Protein AF-W9QAA4-F1 (afdb_monomer_lite)

Radius of gyration: 31.25 Å; chains: 1; bounding box: 79×33×129 Å

Sequence (280 aa):
MAPNPDVTTRAQQVLEAWSQGFNVGAVIILLLLVLCNYRKNTLLHKLILGELLLALGHGFFCFFDEPEYGWVLSSTATLLYISYFIHNLIAWLKIRPFLPKWGARIFIISLLIVQPYWVLETWANFQYHNHLGSKIFNTSRLLEPLFRDPWWVFTTIKLVLAINENYEFTIPGLIRTSPRFGIMLFCLFLSIVFLITDVIFMIAVSKRGGINPFWRLALVFKCASDVIFLDDFKSVLDRISESAMRKITTFEYRDHASPSVNQHTSGGNGLYPPSSGISR

Secondary structure (DSSP, 8-state):
-PPPTT---HHHHHHHHHHHHHHHHHHHHHHHHHHHT--TT-HHHHHHHHHHHHHHHGGGGGG--TTHHHHHHHHHHHHHHHHHHHHHHHHHHHHGGGS-HHHHHHHHHHHHHTHHHHHHHHHHHHHHHTT-S--HHHHHGGGHHHHHSHHHHHHHHHHHHHHHHHSSS-HHHHHHH-HHHHHHHHHHHHHHHHHHHHHHHHHHTGGG-----HHHHHHHHHHHHHHHHHHHHHHHHHHHHHHHHHHHHHHHHHHHT-----------------------

Organism: NCBI:txid1080344

Foldseek 3Di:
DPPDLPDDDPVQVVVLVVLLCVLLVLLVVLLVLLVVLDDPPDVLSVLLNLLSVLSNQQSPLVVDDPPCSLVSNLVSVLSNVVSLLSLLVSLLVLCVVVDDPVVSVVSVVLSVVLVVLSVVLSVQSSCVSNVVPDPVNLVSVLCVLVSRPPSLVVSLVSVVVCVVPVDVDDPVVVCVVPVLVVLLNVLSVLLVVLSVVQSCCCVPPVNSPGDRSSNSSSVSSSSVSSSSVSVVVVVVVVVVVVVVVVVVVVVVVVVVPDDPPDDDDDDDDDDDDDDDDDDD

pLDDT: mean 78.41, std 17.2, range [29.06, 95.06]

Structure (mmCIF, N/CA/C/O backbone):
data_AF-W9QAA4-F1
#
_entry.id   AF-W9QAA4-F1
#
loop_
_atom_site.group_PDB
_atom_site.id
_atom_site.type_symbol
_atom_site.label_atom_id
_atom_site.label_alt_id
_atom_site.label_comp_id
_atom_site.label_asym_id
_atom_site.label_entity_id
_atom_site.label_seq_id
_atom_site.pdbx_PDB_ins_code
_atom_site.Cartn_x
_atom_site.Cartn_y
_atom_site.Cartn_z
_atom_site.occupancy
_atom_site.B_iso_or_equiv
_atom_site.auth_seq_id
_atom_site.auth_comp_id
_atom_site.auth_asym_id
_atom_site.auth_atom_id
_atom_site.pdbx_PDB_model_num
ATOM 1 N N . MET A 1 1 ? 17.825 10.147 -36.367 1.00 32.28 1 MET A N 1
ATOM 2 C CA . MET A 1 1 ? 18.235 9.001 -35.533 1.00 32.28 1 MET A CA 1
ATOM 3 C C . MET A 1 1 ? 17.357 9.029 -34.295 1.00 32.28 1 MET A C 1
ATOM 5 O O . MET A 1 1 ? 17.530 9.912 -33.467 1.00 32.28 1 MET A O 1
ATOM 9 N N . ALA A 1 2 ? 16.304 8.209 -34.257 1.00 29.06 2 ALA A N 1
ATOM 10 C CA . ALA A 1 2 ? 15.462 8.117 -33.066 1.00 29.06 2 ALA A CA 1
ATOM 11 C C . ALA A 1 2 ? 16.324 7.556 -31.919 1.00 29.06 2 ALA A C 1
ATOM 13 O O . ALA A 1 2 ? 17.098 6.632 -32.178 1.00 29.06 2 ALA A O 1
ATOM 14 N N . PRO A 1 3 ? 16.269 8.123 -30.704 1.00 32.97 3 PRO A N 1
ATOM 15 C CA . PRO A 1 3 ? 17.025 7.585 -29.584 1.00 32.97 3 PRO A CA 1
ATOM 16 C C . PRO A 1 3 ? 16.585 6.141 -29.324 1.00 32.97 3 PRO A C 1
ATOM 18 O O . PRO A 1 3 ? 15.392 5.836 -29.354 1.00 32.97 3 PRO A O 1
ATOM 21 N N . ASN A 1 4 ? 17.569 5.264 -29.121 1.00 36.06 4 ASN A N 1
ATOM 22 C CA . ASN A 1 4 ? 17.366 3.877 -28.725 1.00 36.06 4 ASN A CA 1
ATOM 23 C C . ASN A 1 4 ? 16.494 3.853 -27.448 1.00 36.06 4 ASN A C 1
ATOM 25 O O . ASN A 1 4 ? 16.859 4.547 -26.493 1.00 36.06 4 ASN A O 1
ATOM 29 N N . PRO A 1 5 ? 15.354 3.135 -27.410 1.00 48.59 5 PRO A N 1
ATOM 30 C CA . PRO A 1 5 ? 14.473 3.080 -26.236 1.00 48.59 5 PRO A CA 1
ATOM 31 C C . PRO A 1 5 ? 15.158 2.571 -24.957 1.00 48.59 5 PRO A C 1
ATOM 33 O O . PRO A 1 5 ? 14.629 2.797 -23.872 1.00 48.59 5 PRO A O 1
ATOM 36 N N . ASP A 1 6 ? 16.343 1.969 -25.081 1.00 50.88 6 ASP A N 1
ATOM 37 C CA . ASP A 1 6 ? 17.086 1.352 -23.978 1.00 50.88 6 ASP A CA 1
ATOM 38 C C . ASP A 1 6 ? 18.106 2.287 -23.297 1.00 50.88 6 ASP A C 1
ATOM 40 O O . ASP A 1 6 ? 18.764 1.899 -22.334 1.00 50.88 6 ASP A O 1
ATOM 44 N N . VAL A 1 7 ? 18.250 3.544 -23.742 1.00 52.34 7 VAL A N 1
ATOM 45 C CA . VAL A 1 7 ? 19.135 4.506 -23.059 1.00 52.34 7 VAL A CA 1
ATOM 46 C C . VAL A 1 7 ? 18.329 5.298 -22.036 1.00 52.34 7 VAL A C 1
ATOM 48 O O . VAL A 1 7 ? 17.772 6.358 -22.334 1.00 52.34 7 VAL A O 1
ATOM 51 N N . THR A 1 8 ? 18.285 4.793 -20.802 1.00 62.88 8 THR A N 1
ATOM 52 C CA . THR A 1 8 ? 17.822 5.581 -19.655 1.00 62.88 8 THR A CA 1
ATOM 53 C C . THR A 1 8 ? 18.662 6.852 -19.550 1.00 62.88 8 THR A C 1
ATOM 55 O O . THR A 1 8 ? 19.886 6.826 -19.428 1.00 62.88 8 THR A O 1
ATOM 58 N N . THR A 1 9 ? 18.006 8.007 -19.622 1.00 77.62 9 THR A N 1
ATOM 59 C CA . THR A 1 9 ? 18.688 9.290 -19.439 1.00 77.62 9 THR A CA 1
ATOM 60 C C . THR A 1 9 ? 19.247 9.375 -18.020 1.00 77.62 9 THR A C 1
ATOM 62 O O . THR A 1 9 ? 18.652 8.855 -17.074 1.00 77.62 9 THR A O 1
ATOM 65 N N . ARG A 1 10 ? 20.352 10.104 -17.829 1.00 80.56 10 ARG A N 1
ATOM 66 C CA . ARG A 1 10 ? 20.926 10.349 -16.492 1.00 80.56 10 ARG A CA 1
ATOM 67 C C . ARG A 1 10 ? 19.876 10.849 -15.491 1.00 80.56 10 ARG A C 1
ATOM 69 O O . ARG A 1 10 ? 19.901 10.466 -14.329 1.00 80.56 10 ARG A O 1
ATOM 76 N N . ALA A 1 11 ? 18.932 11.674 -15.945 1.00 81.56 11 ALA A N 1
ATOM 77 C CA . ALA A 1 11 ? 17.830 12.160 -15.119 1.00 81.56 11 ALA A CA 1
ATOM 78 C C . ALA A 1 11 ? 16.898 11.028 -14.644 1.00 81.56 11 ALA A C 1
ATOM 80 O O . ALA A 1 11 ? 16.514 11.013 -13.478 1.00 81.56 11 ALA A O 1
ATOM 81 N N . GLN A 1 12 ? 16.572 10.062 -15.509 1.00 79.56 12 GLN A N 1
ATOM 82 C CA . GLN A 1 12 ? 15.770 8.888 -15.141 1.00 79.56 12 GLN A CA 1
ATOM 83 C C . GLN A 1 12 ? 16.510 7.981 -14.156 1.00 79.56 12 GLN A C 1
ATOM 85 O O . GLN A 1 12 ? 15.909 7.534 -13.186 1.00 79.56 12 GLN A O 1
ATOM 90 N N . GLN A 1 13 ? 17.812 7.767 -14.351 1.00 81.31 13 GLN A N 1
ATOM 91 C CA . GLN A 1 13 ? 18.631 6.976 -13.425 1.00 81.31 13 GLN A CA 1
ATOM 92 C C . GLN A 1 13 ? 18.707 7.626 -12.038 1.00 81.31 13 GLN A C 1
ATOM 94 O O . GLN A 1 13 ? 18.511 6.957 -11.027 1.00 81.31 13 GLN A O 1
ATOM 99 N N . VAL A 1 14 ? 18.926 8.946 -11.981 1.00 86.00 14 VAL A N 1
ATOM 100 C CA . VAL A 1 14 ? 18.922 9.705 -10.719 1.00 86.00 14 VAL A CA 1
ATOM 101 C C . VAL A 1 14 ? 17.556 9.629 -10.037 1.00 86.00 14 VAL A C 1
ATOM 103 O O . VAL A 1 14 ? 17.491 9.436 -8.825 1.00 86.00 14 VAL A O 1
ATOM 106 N N . LEU A 1 15 ? 16.464 9.746 -10.798 1.00 86.12 15 LEU A N 1
ATOM 107 C CA . LEU A 1 15 ? 15.107 9.658 -10.261 1.00 86.12 15 LEU A CA 1
ATOM 108 C C . LEU A 1 15 ? 14.784 8.260 -9.712 1.00 86.12 15 LEU A C 1
ATOM 110 O O . LEU A 1 15 ? 14.184 8.139 -8.642 1.00 86.12 15 LEU A O 1
ATOM 114 N N . GLU A 1 16 ? 15.192 7.205 -10.418 1.00 84.00 16 GLU A N 1
ATOM 115 C CA . GLU A 1 16 ? 15.029 5.819 -9.971 1.00 84.00 16 GLU A CA 1
ATOM 116 C C . GLU A 1 16 ? 15.825 5.559 -8.695 1.00 84.00 16 GLU A C 1
ATOM 118 O O . GLU A 1 16 ? 15.256 5.088 -7.713 1.00 84.00 16 GLU A O 1
ATOM 123 N N . ALA A 1 17 ? 17.101 5.953 -8.668 1.00 86.50 17 ALA A N 1
ATOM 124 C CA . ALA A 1 17 ? 17.963 5.793 -7.502 1.00 86.50 17 ALA A CA 1
ATOM 125 C C . ALA A 1 17 ? 17.429 6.563 -6.284 1.00 86.50 17 ALA A C 1
ATOM 127 O O . ALA A 1 17 ? 17.339 6.008 -5.188 1.00 86.50 17 ALA A O 1
ATOM 128 N N . TRP A 1 18 ? 17.014 7.820 -6.474 1.00 91.06 18 TRP A N 1
ATOM 129 C CA . TRP A 1 18 ? 16.413 8.626 -5.409 1.00 91.06 18 TRP A CA 1
ATOM 130 C C . TRP A 1 18 ? 15.119 7.996 -4.885 1.00 91.06 18 TRP A C 1
ATOM 132 O O . TRP A 1 18 ? 14.948 7.844 -3.676 1.00 91.06 18 TRP A O 1
ATOM 142 N N . SER A 1 19 ? 14.216 7.599 -5.784 1.00 88.94 19 SER A N 1
ATOM 143 C CA . SER A 1 19 ? 12.917 7.050 -5.387 1.00 88.94 19 SER A CA 1
ATOM 144 C C . SER A 1 19 ? 13.036 5.663 -4.754 1.00 88.94 19 SER A C 1
ATOM 146 O O . SER A 1 19 ? 12.265 5.355 -3.845 1.00 88.94 19 SER A O 1
ATOM 148 N N . GLN A 1 20 ? 14.006 4.843 -5.177 1.00 88.94 20 GLN A N 1
ATOM 149 C CA . GLN A 1 20 ? 14.334 3.589 -4.497 1.00 88.94 20 GLN A CA 1
ATOM 150 C C . GLN A 1 20 ? 14.900 3.835 -3.106 1.00 88.94 20 GLN A C 1
ATOM 152 O O . GLN A 1 20 ? 14.414 3.252 -2.139 1.00 88.94 20 GLN A O 1
ATOM 157 N N . GLY A 1 21 ? 15.894 4.722 -2.993 1.00 91.00 21 GLY A N 1
ATOM 158 C CA . GLY A 1 21 ? 16.511 5.058 -1.712 1.00 91.00 21 GLY A CA 1
ATOM 159 C C . GLY A 1 21 ? 15.486 5.585 -0.709 1.00 91.00 21 GLY A C 1
ATOM 160 O O . GLY A 1 21 ? 15.480 5.159 0.446 1.00 91.00 21 GLY A O 1
ATOM 161 N N . PHE A 1 22 ? 14.563 6.439 -1.163 1.00 92.56 22 PHE A N 1
ATOM 162 C CA . PHE A 1 22 ? 13.439 6.899 -0.350 1.00 92.56 22 PHE A CA 1
ATOM 163 C C . PHE A 1 22 ? 12.529 5.743 0.084 1.00 92.56 22 PHE A C 1
ATOM 165 O O . PHE A 1 22 ? 12.220 5.637 1.269 1.00 92.56 22 PHE A O 1
ATOM 172 N N . ASN A 1 23 ? 12.113 4.875 -0.846 1.00 91.62 23 ASN A N 1
ATOM 173 C CA . ASN A 1 23 ? 11.215 3.757 -0.551 1.00 91.62 23 ASN A CA 1
ATOM 174 C C . ASN A 1 23 ? 11.828 2.803 0.487 1.00 91.62 23 ASN A C 1
ATOM 176 O O . ASN A 1 23 ? 11.256 2.590 1.553 1.00 91.62 23 ASN A O 1
ATOM 180 N N . VAL A 1 24 ? 13.037 2.302 0.217 1.00 92.62 24 VAL A N 1
ATOM 181 C CA . VAL A 1 24 ? 13.762 1.383 1.107 1.00 92.62 24 VAL A CA 1
ATOM 182 C C . VAL A 1 24 ? 14.039 2.029 2.460 1.00 92.62 24 VAL A C 1
ATOM 184 O O . VAL A 1 24 ? 13.735 1.439 3.495 1.00 92.62 24 VAL A O 1
ATOM 187 N N . GLY A 1 25 ? 14.569 3.255 2.466 1.00 93.38 25 GLY A N 1
ATOM 188 C CA . GLY A 1 25 ? 14.888 3.972 3.699 1.00 93.38 25 GLY A CA 1
ATOM 189 C C . GLY A 1 25 ? 13.656 4.206 4.572 1.00 93.38 25 GLY A C 1
ATOM 190 O O . GLY A 1 25 ? 13.689 3.933 5.773 1.00 93.38 25 GLY A O 1
ATOM 191 N N . ALA A 1 26 ? 12.546 4.644 3.975 1.00 94.38 26 ALA A N 1
ATOM 192 C CA . ALA A 1 26 ? 11.303 4.860 4.704 1.00 94.38 26 ALA A CA 1
ATOM 193 C C . ALA A 1 26 ? 10.715 3.546 5.240 1.00 94.38 26 ALA A C 1
ATOM 195 O O . ALA A 1 26 ? 10.340 3.488 6.411 1.00 94.38 26 ALA A O 1
ATOM 196 N N . VAL A 1 27 ? 10.684 2.480 4.432 1.00 94.00 27 VAL A N 1
ATOM 197 C CA . VAL A 1 27 ? 10.186 1.162 4.863 1.00 94.00 27 VAL A CA 1
ATOM 198 C C . VAL A 1 27 ? 11.021 0.601 6.015 1.00 94.00 27 VAL A C 1
ATOM 200 O O . VAL A 1 27 ? 10.444 0.081 6.966 1.00 94.00 27 VAL A O 1
ATOM 203 N N . ILE A 1 28 ? 12.350 0.763 6.001 1.00 94.88 28 ILE A N 1
ATOM 204 C CA . ILE A 1 28 ? 13.217 0.356 7.121 1.00 94.88 28 ILE A CA 1
ATOM 205 C C . ILE A 1 28 ? 12.859 1.122 8.398 1.00 94.88 28 ILE A C 1
ATOM 207 O O . ILE A 1 28 ? 12.712 0.511 9.455 1.00 94.88 28 ILE A O 1
ATOM 211 N N . ILE A 1 29 ? 12.683 2.444 8.320 1.00 95.06 29 ILE A N 1
ATOM 212 C CA . ILE A 1 29 ? 12.299 3.250 9.490 1.00 95.06 29 ILE A CA 1
ATOM 213 C C . ILE A 1 29 ? 10.944 2.785 10.039 1.00 95.06 29 ILE A C 1
ATOM 215 O O . ILE A 1 29 ? 10.810 2.567 11.243 1.00 95.06 29 ILE A O 1
ATOM 219 N N . LEU A 1 30 ? 9.953 2.576 9.169 1.00 94.31 30 LEU A N 1
ATOM 220 C CA . LEU A 1 30 ? 8.634 2.070 9.558 1.00 94.31 30 LEU A CA 1
ATOM 221 C C . LEU A 1 30 ? 8.712 0.671 10.182 1.00 94.31 30 LEU A C 1
ATOM 223 O O . LEU A 1 30 ? 8.044 0.406 11.181 1.00 94.31 30 LEU A O 1
ATOM 227 N N . LEU A 1 31 ? 9.563 -0.203 9.642 1.00 93.88 31 LEU A N 1
ATOM 228 C CA . LEU A 1 31 ? 9.810 -1.540 10.178 1.00 93.88 31 LEU A CA 1
ATOM 229 C C . LEU A 1 31 ? 10.358 -1.464 11.607 1.00 93.88 31 LEU A C 1
ATOM 231 O O . LEU A 1 31 ? 9.859 -2.155 12.495 1.00 93.88 31 LEU A O 1
ATOM 235 N N . LEU A 1 32 ? 11.341 -0.591 11.847 1.00 93.88 32 LEU A N 1
ATOM 236 C CA . LEU A 1 32 ? 11.904 -0.371 13.179 1.00 93.88 32 LEU A CA 1
ATOM 237 C C . LEU A 1 32 ? 10.849 0.147 14.161 1.00 93.88 32 LEU A C 1
ATOM 239 O O . LEU A 1 32 ? 10.775 -0.354 15.280 1.00 93.88 32 LEU A O 1
ATOM 243 N N . LEU A 1 33 ? 9.988 1.079 13.740 1.00 91.31 33 LEU A N 1
ATOM 244 C CA . LEU A 1 33 ? 8.890 1.573 14.578 1.00 91.31 33 LEU A CA 1
ATOM 245 C C . LEU A 1 33 ? 7.918 0.451 14.973 1.00 91.31 33 LEU A C 1
ATOM 247 O O . LEU A 1 33 ? 7.575 0.318 16.149 1.00 91.31 33 LEU A O 1
ATOM 251 N N . VAL A 1 34 ? 7.533 -0.411 14.026 1.00 90.81 34 VAL A N 1
ATOM 252 C CA . VAL A 1 34 ? 6.668 -1.572 14.309 1.00 90.81 34 VAL A CA 1
ATOM 253 C C . VAL A 1 34 ? 7.339 -2.550 15.267 1.00 90.81 34 VAL A C 1
ATOM 255 O O . VAL A 1 34 ? 6.669 -3.084 16.150 1.00 90.81 34 VAL A O 1
ATOM 258 N N . LEU A 1 35 ? 8.646 -2.784 15.120 1.00 89.94 35 LEU A N 1
ATOM 259 C CA . LEU A 1 35 ? 9.409 -3.652 16.019 1.00 89.94 35 LEU A CA 1
ATOM 260 C C . LEU A 1 35 ? 9.497 -3.067 17.435 1.00 89.94 35 LEU A C 1
ATOM 262 O O . LEU A 1 35 ? 9.283 -3.799 18.402 1.00 89.94 35 LEU A O 1
ATOM 266 N N . CYS A 1 36 ? 9.734 -1.759 17.568 1.00 88.19 36 CYS A N 1
ATOM 267 C CA . CYS A 1 36 ? 9.737 -1.067 18.859 1.00 88.19 36 CYS A CA 1
ATOM 268 C C . CYS A 1 36 ? 8.375 -1.140 19.565 1.00 88.19 36 CYS A C 1
ATOM 270 O O . CYS A 1 36 ? 8.323 -1.284 20.787 1.00 88.19 36 CYS A O 1
ATOM 272 N N . ASN A 1 37 ? 7.278 -1.084 18.806 1.00 82.81 37 ASN A N 1
ATOM 273 C CA . ASN A 1 37 ? 5.913 -1.130 19.336 1.00 82.81 37 ASN A CA 1
ATOM 274 C C . ASN A 1 37 ? 5.281 -2.537 19.292 1.00 82.81 37 ASN A C 1
ATOM 276 O O . ASN A 1 37 ? 4.086 -2.695 19.553 1.00 82.81 37 ASN A O 1
ATOM 280 N N . TYR A 1 38 ? 6.061 -3.582 18.996 1.00 84.44 38 TYR A N 1
ATOM 281 C CA . TYR A 1 38 ? 5.540 -4.915 18.704 1.00 84.44 38 TYR A CA 1
ATOM 282 C C . TYR A 1 38 ? 4.818 -5.572 19.890 1.00 84.44 38 TYR A C 1
ATOM 284 O O . TYR A 1 38 ? 5.345 -5.689 20.998 1.00 84.44 38 TYR A O 1
ATOM 292 N N . ARG A 1 39 ? 3.619 -6.118 19.634 1.00 80.31 39 ARG A N 1
ATOM 293 C CA . ARG A 1 39 ? 2.853 -6.922 20.600 1.00 80.31 39 ARG A CA 1
ATOM 294 C C . ARG A 1 39 ? 2.586 -8.328 20.054 1.00 80.31 39 ARG A C 1
ATOM 296 O O . ARG A 1 39 ? 1.798 -8.509 19.127 1.00 80.31 39 ARG A O 1
ATOM 303 N N . LYS A 1 40 ? 3.174 -9.346 20.698 1.00 74.62 40 LYS A N 1
ATOM 304 C CA . LYS A 1 40 ? 3.167 -10.764 20.262 1.00 74.62 40 LYS A CA 1
ATOM 305 C C . LYS A 1 40 ? 1.772 -11.363 20.013 1.00 74.62 40 LYS A C 1
ATOM 307 O O . LYS A 1 40 ? 1.624 -12.242 19.160 1.00 74.62 40 LYS A O 1
ATOM 312 N N . ASN A 1 41 ? 0.752 -10.878 20.722 1.00 79.00 41 ASN A N 1
ATOM 313 C CA . ASN A 1 41 ? -0.605 -11.432 20.679 1.00 79.00 41 ASN A CA 1
ATOM 314 C C . ASN A 1 41 ? -1.558 -10.687 19.730 1.00 79.00 41 ASN A C 1
ATOM 316 O O . ASN A 1 41 ? -2.706 -11.097 19.585 1.00 79.00 41 ASN A O 1
ATOM 320 N N . THR A 1 42 ? -1.101 -9.632 19.049 1.00 82.00 42 THR A N 1
ATOM 321 C CA . THR A 1 42 ? -1.952 -8.851 18.142 1.00 82.00 42 THR A CA 1
ATOM 322 C C . THR A 1 42 ? -1.654 -9.208 16.689 1.00 82.00 42 THR A C 1
ATOM 324 O O . THR A 1 42 ? -0.580 -8.909 16.171 1.00 82.00 42 THR A O 1
ATOM 327 N N . LEU A 1 43 ? -2.628 -9.811 16.001 1.00 86.50 43 LEU A N 1
ATOM 328 C CA . LEU A 1 43 ? -2.493 -10.229 14.599 1.00 86.50 43 LEU A CA 1
ATOM 329 C C . LEU A 1 43 ? -2.168 -9.054 13.659 1.00 86.50 43 LEU A C 1
ATOM 331 O O . LEU A 1 43 ? -1.362 -9.209 12.750 1.00 86.50 43 LEU A O 1
ATOM 335 N N . LEU A 1 44 ? -2.712 -7.865 13.933 1.00 87.25 44 LEU A N 1
ATOM 336 C CA . LEU A 1 44 ? -2.486 -6.661 13.128 1.00 87.25 44 LEU A CA 1
ATOM 337 C C . LEU A 1 44 ? -1.001 -6.252 13.059 1.00 87.25 44 LEU A C 1
ATOM 339 O O . LEU A 1 44 ? -0.529 -5.879 11.994 1.00 87.25 44 LEU A O 1
ATOM 343 N N . HIS A 1 45 ? -0.239 -6.409 14.153 1.00 87.12 45 HIS A N 1
ATOM 344 C CA . HIS A 1 45 ? 1.202 -6.105 14.157 1.00 87.12 45 HIS A CA 1
ATOM 345 C C . HIS A 1 45 ? 1.988 -7.098 13.298 1.00 87.12 45 HIS A C 1
ATOM 347 O O . HIS A 1 45 ? 2.925 -6.716 12.608 1.00 87.12 45 HIS A O 1
ATOM 353 N N . LYS A 1 46 ? 1.594 -8.378 13.319 1.00 91.38 46 LYS A N 1
ATOM 354 C CA . LYS A 1 46 ? 2.222 -9.420 12.495 1.00 91.38 46 LYS A CA 1
ATOM 355 C C . LYS A 1 46 ? 1.979 -9.177 11.010 1.00 91.38 46 LYS A C 1
ATOM 357 O O . LYS A 1 46 ? 2.897 -9.358 10.221 1.00 91.38 46 LYS A O 1
ATOM 362 N N . LEU A 1 47 ? 0.765 -8.757 10.646 1.00 93.50 47 LEU A N 1
ATOM 363 C CA . LEU A 1 47 ? 0.432 -8.442 9.259 1.00 93.50 47 LEU A CA 1
ATOM 364 C C . LEU A 1 47 ? 1.183 -7.210 8.756 1.00 93.50 47 LEU A C 1
ATOM 366 O O . LEU A 1 47 ? 1.780 -7.294 7.693 1.00 93.50 47 LEU A O 1
ATOM 370 N N . ILE A 1 48 ? 1.211 -6.115 9.524 1.00 92.50 48 ILE A N 1
ATOM 371 C CA . ILE A 1 48 ? 1.929 -4.890 9.125 1.00 92.50 48 ILE A CA 1
ATOM 372 C C . ILE A 1 48 ? 3.434 -5.156 9.013 1.00 92.50 48 ILE A C 1
ATOM 374 O O . ILE A 1 48 ? 4.074 -4.715 8.065 1.00 92.50 48 ILE A O 1
ATOM 378 N N . LEU A 1 49 ? 4.004 -5.946 9.929 1.00 93.62 49 LEU A N 1
ATOM 379 C CA . LEU A 1 49 ? 5.395 -6.382 9.813 1.00 93.62 49 LEU A CA 1
ATOM 380 C C . LEU A 1 49 ? 5.626 -7.199 8.529 1.00 93.62 49 LEU A C 1
ATOM 382 O O . LEU A 1 49 ? 6.605 -6.972 7.826 1.00 93.62 49 LEU A O 1
ATOM 386 N N . GLY A 1 50 ? 4.723 -8.135 8.218 1.00 93.75 50 GLY A N 1
ATOM 387 C CA . GLY A 1 50 ? 4.790 -8.946 7.002 1.00 93.75 50 GLY A CA 1
ATOM 388 C C . GLY A 1 50 ? 4.681 -8.118 5.720 1.00 93.75 50 GLY A C 1
ATOM 389 O O . GLY A 1 50 ? 5.465 -8.327 4.801 1.00 93.75 50 GLY A O 1
ATOM 390 N N . GLU A 1 51 ? 3.763 -7.152 5.679 1.00 94.62 51 GLU A N 1
ATOM 391 C CA . GLU A 1 51 ? 3.629 -6.188 4.582 1.00 94.62 51 GLU A CA 1
ATOM 392 C C . GLU A 1 51 ? 4.937 -5.419 4.364 1.00 94.62 51 GLU A C 1
ATOM 394 O O . GLU A 1 51 ? 5.494 -5.447 3.270 1.00 94.62 51 GLU A O 1
ATOM 399 N N . LEU A 1 52 ? 5.481 -4.800 5.417 1.00 94.31 52 LEU A N 1
ATOM 400 C CA . LEU A 1 52 ? 6.713 -4.015 5.325 1.00 94.31 52 LEU A CA 1
ATOM 401 C C . LEU A 1 52 ? 7.905 -4.854 4.845 1.00 94.31 52 LEU A C 1
ATOM 403 O O . LEU A 1 52 ? 8.687 -4.382 4.024 1.00 94.31 52 LEU A O 1
ATOM 407 N N . LEU A 1 53 ? 8.038 -6.101 5.309 1.00 94.44 53 LEU A N 1
ATOM 408 C CA . LEU A 1 53 ? 9.113 -7.001 4.871 1.00 94.44 53 LEU A CA 1
ATOM 409 C C . LEU A 1 53 ? 8.989 -7.388 3.392 1.00 94.44 53 LEU A C 1
ATOM 411 O O . LEU A 1 53 ? 9.992 -7.429 2.680 1.00 94.44 53 LEU A O 1
ATOM 415 N N . LEU A 1 54 ? 7.771 -7.651 2.917 1.00 93.50 54 LEU A N 1
ATOM 416 C CA . LEU A 1 54 ? 7.522 -7.971 1.511 1.00 93.50 54 LEU A CA 1
ATOM 417 C C . LEU A 1 54 ? 7.746 -6.756 0.603 1.00 93.50 54 LEU A C 1
ATOM 419 O O . LEU A 1 54 ? 8.383 -6.888 -0.443 1.00 93.50 54 LEU A O 1
ATOM 423 N N . ALA A 1 55 ? 7.285 -5.573 1.022 1.00 91.25 55 ALA A N 1
ATOM 424 C CA . ALA A 1 55 ? 7.527 -4.315 0.318 1.00 91.25 55 ALA A CA 1
ATOM 425 C C . ALA A 1 55 ? 9.025 -3.979 0.246 1.00 91.25 55 ALA A C 1
ATOM 427 O O . ALA A 1 55 ? 9.515 -3.575 -0.811 1.00 91.25 55 ALA A O 1
ATOM 428 N N . LEU A 1 56 ? 9.765 -4.203 1.340 1.00 91.62 56 LEU A N 1
ATOM 429 C CA . LEU A 1 56 ? 11.216 -4.014 1.396 1.00 91.62 56 LEU A CA 1
ATOM 430 C C . LEU A 1 56 ? 11.942 -4.906 0.382 1.00 91.62 56 LEU A C 1
ATOM 432 O O . LEU A 1 56 ? 12.891 -4.454 -0.254 1.00 91.62 56 LEU A O 1
ATOM 436 N N . GLY A 1 57 ? 11.463 -6.141 0.187 1.00 86.75 57 GLY A N 1
ATOM 437 C CA . GLY A 1 57 ? 11.999 -7.083 -0.799 1.00 86.75 57 GLY A CA 1
ATOM 438 C C . GLY A 1 57 ? 12.089 -6.500 -2.214 1.00 86.75 57 GLY A C 1
ATOM 439 O O . GLY A 1 57 ? 13.070 -6.732 -2.916 1.00 86.75 57 GLY A O 1
ATOM 440 N N . HIS A 1 58 ? 11.121 -5.672 -2.612 1.00 86.75 58 HIS A N 1
ATOM 441 C CA . HIS A 1 58 ? 11.116 -5.002 -3.917 1.00 86.75 58 HIS A CA 1
ATOM 442 C C . HIS A 1 58 ? 12.100 -3.841 -4.052 1.00 86.75 58 HIS A C 1
ATOM 444 O O . HIS A 1 58 ? 12.384 -3.405 -5.160 1.00 86.75 58 HIS A O 1
ATOM 450 N N . GLY A 1 59 ? 12.693 -3.362 -2.966 1.00 80.31 59 GLY A N 1
ATOM 451 C CA . GLY A 1 59 ? 13.757 -2.368 -3.053 1.00 80.31 59 GLY A CA 1
ATOM 452 C C . GLY A 1 59 ? 15.098 -2.913 -3.550 1.00 80.31 59 GLY A C 1
ATOM 453 O O . GLY A 1 59 ? 15.952 -2.133 -3.953 1.00 80.31 59 GLY A O 1
ATOM 454 N N . PHE A 1 60 ? 15.300 -4.235 -3.526 1.00 82.00 60 PHE A N 1
ATOM 455 C CA . PHE A 1 60 ? 16.616 -4.846 -3.744 1.00 82.00 60 PHE A CA 1
ATOM 456 C C . PHE A 1 60 ? 16.979 -5.106 -5.207 1.00 82.00 60 PHE A C 1
ATOM 458 O O . PHE A 1 60 ? 18.145 -5.370 -5.495 1.00 82.00 60 PHE A O 1
ATOM 465 N N . PHE A 1 61 ? 16.031 -5.034 -6.145 1.00 82.44 61 PHE A N 1
ATOM 466 C CA . PHE A 1 61 ? 16.332 -5.360 -7.545 1.00 82.44 61 PHE A CA 1
ATOM 467 C C . PHE A 1 61 ? 17.326 -4.384 -8.190 1.00 82.44 61 PHE A C 1
ATOM 469 O O . PHE A 1 61 ? 17.976 -4.738 -9.165 1.00 82.44 61 PHE A O 1
ATOM 476 N N . CYS A 1 62 ? 17.456 -3.163 -7.661 1.00 78.38 62 CYS A N 1
ATOM 477 C CA . CYS A 1 62 ? 18.302 -2.120 -8.243 1.00 78.38 62 CYS A CA 1
ATOM 478 C C . CYS A 1 62 ? 19.811 -2.398 -8.143 1.00 78.38 62 CYS A C 1
ATOM 480 O O . CYS A 1 62 ? 20.589 -1.651 -8.726 1.00 78.38 62 CYS A O 1
ATOM 482 N N . PHE A 1 63 ? 20.220 -3.435 -7.406 1.00 82.81 63 PHE A N 1
ATOM 483 C CA . PHE A 1 63 ? 21.622 -3.833 -7.252 1.00 82.81 63 PHE A CA 1
ATOM 484 C C . PHE A 1 63 ? 22.097 -4.867 -8.281 1.00 82.81 63 PHE A C 1
ATOM 486 O O . PHE A 1 63 ? 23.271 -5.225 -8.259 1.00 82.81 63 PHE A O 1
ATOM 493 N N . PHE A 1 64 ? 21.206 -5.382 -9.129 1.00 83.06 64 PHE A N 1
ATOM 494 C CA . PHE A 1 64 ? 21.523 -6.438 -10.089 1.00 83.06 64 PHE A CA 1
ATOM 495 C C . PHE A 1 64 ? 21.582 -5.875 -11.508 1.00 83.06 64 PHE A C 1
ATOM 497 O O . PHE A 1 64 ? 20.753 -5.044 -11.873 1.00 83.06 64 PHE A O 1
ATOM 504 N N . ASP A 1 65 ? 22.532 -6.364 -12.300 1.00 80.69 65 ASP A N 1
ATOM 505 C CA . ASP A 1 65 ? 22.662 -6.052 -13.724 1.00 80.69 65 ASP A CA 1
ATOM 506 C C . ASP A 1 65 ? 22.054 -7.179 -14.583 1.00 80.69 65 ASP A C 1
ATOM 508 O O . ASP A 1 65 ? 21.637 -8.227 -14.079 1.00 80.69 65 ASP A O 1
ATOM 512 N N . GLU A 1 66 ? 21.941 -6.965 -15.894 1.00 73.75 66 GLU A N 1
ATOM 513 C CA . GLU A 1 66 ? 21.561 -8.037 -16.820 1.00 73.75 66 GLU A CA 1
ATOM 514 C C . GLU A 1 66 ? 22.640 -9.137 -16.854 1.00 73.75 66 GLU A C 1
ATOM 516 O O . GLU A 1 66 ? 23.830 -8.807 -16.884 1.00 73.75 66 GLU A O 1
ATOM 521 N N . PRO A 1 67 ? 22.264 -10.434 -16.916 1.00 77.00 67 PRO A N 1
ATOM 522 C CA . PRO A 1 67 ? 20.927 -10.983 -17.192 1.00 77.00 67 PRO A CA 1
ATOM 523 C C . PRO A 1 67 ? 20.055 -11.293 -15.958 1.00 77.00 67 PRO A C 1
ATOM 525 O O . PRO A 1 67 ? 18.868 -11.591 -16.117 1.00 77.00 67 PRO A O 1
ATOM 528 N N . GLU A 1 68 ? 20.590 -11.249 -14.733 1.00 84.44 68 GLU A N 1
ATOM 529 C CA . GLU A 1 68 ? 19.822 -11.597 -13.525 1.00 84.44 68 GLU A CA 1
ATOM 530 C C . GLU A 1 68 ? 18.760 -10.548 -13.163 1.00 84.44 68 GLU A C 1
ATOM 532 O O . GLU A 1 68 ? 17.770 -10.878 -12.500 1.00 84.44 68 GLU A O 1
ATOM 537 N N . TYR A 1 69 ? 18.933 -9.304 -13.626 1.00 83.88 69 TYR A N 1
ATOM 538 C CA . TYR A 1 69 ? 18.028 -8.181 -13.368 1.00 83.88 69 TYR A CA 1
ATOM 539 C C . TYR A 1 69 ? 16.549 -8.533 -13.572 1.00 83.88 69 TYR A C 1
ATOM 541 O O . TYR A 1 69 ? 15.741 -8.337 -12.663 1.00 83.88 69 TYR A O 1
ATOM 549 N N . GLY A 1 70 ? 16.187 -9.106 -14.728 1.00 83.88 70 GLY A N 1
ATOM 550 C CA . GLY A 1 70 ? 14.796 -9.439 -15.055 1.00 83.88 70 GLY A CA 1
ATOM 551 C C . GLY A 1 70 ? 14.184 -10.462 -14.092 1.00 83.88 70 GLY A C 1
ATOM 552 O O . GLY A 1 70 ? 13.044 -10.311 -13.650 1.00 83.88 70 GLY A O 1
ATOM 553 N N . TRP A 1 71 ? 14.956 -11.473 -13.692 1.00 87.25 71 TRP A N 1
ATOM 554 C CA . TRP A 1 71 ? 14.523 -12.494 -12.735 1.00 87.25 71 TRP A CA 1
ATOM 555 C C . TRP A 1 71 ? 14.312 -11.922 -11.335 1.00 87.25 71 TRP A C 1
ATOM 557 O O . TRP A 1 71 ? 13.285 -12.195 -10.701 1.00 87.25 71 TRP A O 1
ATOM 567 N N . VAL A 1 72 ? 15.265 -11.121 -10.850 1.00 88.81 72 VAL A N 1
ATOM 568 C CA . VAL A 1 72 ? 15.193 -10.518 -9.512 1.00 88.81 72 VAL A CA 1
ATOM 569 C C . VAL A 1 72 ? 14.083 -9.471 -9.453 1.00 88.81 72 VAL A C 1
ATOM 571 O O . VAL A 1 72 ? 13.289 -9.473 -8.508 1.00 88.81 72 VAL A O 1
ATOM 574 N N . LEU A 1 73 ? 13.957 -8.616 -10.469 1.00 88.25 73 LEU A N 1
ATOM 575 C CA . LEU A 1 73 ? 12.893 -7.618 -10.554 1.00 88.25 73 LEU A CA 1
ATOM 576 C C . LEU A 1 73 ? 11.509 -8.270 -10.494 1.00 88.25 73 LEU A C 1
ATOM 578 O O . LEU A 1 73 ? 10.684 -7.864 -9.678 1.00 88.25 73 LEU A O 1
ATOM 582 N N . SER A 1 74 ? 11.257 -9.312 -11.287 1.00 89.38 74 SER A N 1
ATOM 583 C CA . SER A 1 74 ? 9.947 -9.977 -11.305 1.00 89.38 74 SER A CA 1
ATOM 584 C C . SER A 1 74 ? 9.664 -10.788 -10.042 1.00 89.38 74 SER A C 1
ATOM 586 O O . SER A 1 74 ? 8.538 -10.779 -9.532 1.00 89.38 74 SER A O 1
ATOM 588 N N . SER A 1 75 ? 10.684 -11.442 -9.480 1.00 90.75 75 SER A N 1
ATOM 589 C CA . SER A 1 75 ? 10.553 -12.158 -8.203 1.00 90.75 75 SER A CA 1
ATOM 590 C C . SER A 1 75 ? 10.198 -11.193 -7.075 1.00 90.75 75 SER A C 1
ATOM 592 O O . SER A 1 75 ? 9.253 -11.414 -6.318 1.00 90.75 75 SER A O 1
ATOM 594 N N . THR A 1 76 ? 10.908 -10.071 -6.995 1.00 91.62 76 THR A N 1
ATOM 595 C CA . THR A 1 76 ? 10.669 -9.070 -5.957 1.00 91.62 76 THR A CA 1
ATOM 596 C C . THR A 1 76 ? 9.392 -8.255 -6.204 1.00 91.62 76 THR A C 1
ATOM 598 O O . THR A 1 76 ? 8.724 -7.874 -5.246 1.00 91.62 76 THR A O 1
ATOM 601 N N . ALA A 1 77 ? 8.975 -8.046 -7.459 1.00 90.81 77 ALA A N 1
ATOM 602 C CA . ALA A 1 77 ? 7.663 -7.478 -7.797 1.00 90.81 77 ALA A CA 1
ATOM 603 C C . ALA A 1 77 ? 6.514 -8.393 -7.347 1.00 90.81 77 ALA A C 1
ATOM 605 O O . ALA A 1 77 ? 5.496 -7.917 -6.852 1.00 90.81 77 ALA A O 1
ATOM 606 N N . THR A 1 78 ? 6.698 -9.712 -7.421 1.00 92.12 78 THR A N 1
ATOM 607 C CA . THR A 1 78 ? 5.724 -10.666 -6.871 1.00 92.12 78 THR A CA 1
ATOM 608 C C . THR A 1 78 ? 5.578 -10.496 -5.358 1.00 92.12 78 THR A C 1
ATOM 610 O O . THR A 1 78 ? 4.456 -10.471 -4.855 1.00 92.12 78 THR A O 1
ATOM 613 N N . LEU A 1 79 ? 6.683 -10.295 -4.626 1.00 93.56 79 LEU A N 1
ATOM 614 C CA . LEU A 1 79 ? 6.625 -9.979 -3.190 1.00 93.56 79 LEU A CA 1
ATOM 615 C C . LEU A 1 79 ? 5.847 -8.684 -2.930 1.00 93.56 79 LEU A C 1
ATOM 617 O O . LEU A 1 79 ? 5.014 -8.644 -2.025 1.00 93.56 79 LEU A O 1
ATOM 621 N N . LEU A 1 80 ? 6.049 -7.656 -3.757 1.00 92.94 80 LEU A N 1
ATOM 622 C CA . LEU A 1 80 ? 5.293 -6.407 -3.674 1.00 92.94 80 LEU A CA 1
ATOM 623 C C . LEU A 1 80 ? 3.787 -6.618 -3.892 1.00 92.94 80 LEU A C 1
ATOM 625 O O . LEU A 1 80 ? 2.979 -6.052 -3.160 1.00 92.94 80 LEU A O 1
ATOM 629 N N . TYR A 1 81 ? 3.385 -7.460 -4.844 1.00 93.69 81 TYR A N 1
ATOM 630 C CA . TYR A 1 81 ? 1.966 -7.763 -5.065 1.00 93.69 81 TYR A CA 1
ATOM 631 C C . TYR A 1 81 ? 1.349 -8.514 -3.881 1.00 93.69 81 TYR A C 1
ATOM 633 O O . TYR A 1 81 ? 0.229 -8.204 -3.466 1.00 93.69 81 TYR A O 1
ATOM 641 N N . ILE A 1 82 ? 2.098 -9.435 -3.264 1.00 93.81 82 ILE A N 1
ATOM 642 C CA . ILE A 1 82 ? 1.678 -10.071 -2.005 1.00 93.81 82 ILE A CA 1
ATOM 643 C C . ILE A 1 82 ? 1.554 -9.010 -0.900 1.00 93.81 82 ILE A C 1
ATOM 645 O O . ILE A 1 82 ? 0.579 -9.024 -0.147 1.00 93.81 82 ILE A O 1
ATOM 649 N N . SER A 1 83 ? 2.476 -8.044 -0.837 1.00 94.50 83 SER A N 1
ATOM 650 C CA . SER A 1 83 ? 2.382 -6.909 0.088 1.00 94.50 83 SER A CA 1
ATOM 651 C C . SER A 1 83 ? 1.099 -6.105 -0.125 1.00 94.50 83 SER A C 1
ATOM 653 O O . SER A 1 83 ? 0.418 -5.795 0.848 1.00 94.50 83 SER A O 1
ATOM 655 N N . TYR A 1 84 ? 0.713 -5.808 -1.371 1.00 93.12 84 TYR A N 1
ATOM 656 C CA . TYR A 1 84 ? -0.546 -5.111 -1.669 1.00 93.12 84 TYR A CA 1
ATOM 657 C C . TYR A 1 84 ? -1.773 -5.889 -1.198 1.00 93.12 84 TYR A C 1
ATOM 659 O O . TYR A 1 84 ? -2.726 -5.303 -0.678 1.00 93.12 84 TYR A O 1
ATOM 667 N N . PHE A 1 85 ? -1.752 -7.214 -1.335 1.00 94.00 85 PHE A N 1
ATOM 668 C CA . PHE A 1 85 ? -2.823 -8.055 -0.816 1.00 94.00 85 PHE A CA 1
ATOM 6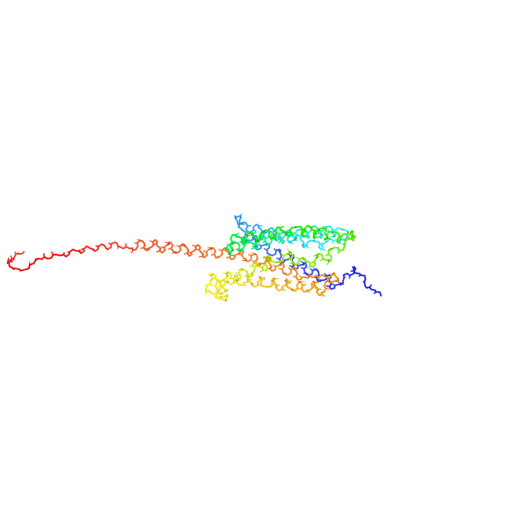69 C C . PHE A 1 85 ? -2.913 -7.990 0.715 1.00 94.00 85 PHE A C 1
ATOM 671 O O . PHE A 1 85 ? -4.002 -7.784 1.257 1.00 94.00 85 PHE A O 1
ATOM 678 N N . ILE A 1 86 ? -1.778 -8.110 1.416 1.00 94.44 86 ILE A N 1
ATOM 679 C CA . ILE A 1 86 ? -1.732 -8.007 2.884 1.00 94.44 86 ILE A CA 1
ATOM 680 C C . ILE A 1 86 ? -2.172 -6.616 3.348 1.00 94.44 86 ILE A C 1
ATOM 682 O O . ILE A 1 86 ? -2.964 -6.519 4.284 1.00 94.44 86 ILE A O 1
ATOM 686 N N . HIS A 1 87 ? -1.740 -5.557 2.666 1.00 93.69 87 HIS A N 1
ATOM 687 C CA . HIS A 1 87 ? -2.162 -4.186 2.946 1.00 93.69 87 HIS A CA 1
ATOM 688 C C . HIS A 1 87 ? -3.689 -4.034 2.873 1.00 93.69 87 HIS A C 1
ATOM 690 O O . HIS A 1 87 ? -4.335 -3.528 3.791 1.00 93.69 87 HIS A O 1
ATOM 696 N N . ASN A 1 88 ? -4.313 -4.562 1.817 1.00 93.81 88 ASN A N 1
ATOM 697 C CA . ASN A 1 88 ? -5.770 -4.532 1.682 1.00 93.81 88 ASN A CA 1
ATOM 698 C C . ASN A 1 88 ? -6.481 -5.396 2.745 1.00 93.81 88 ASN A C 1
ATOM 700 O O . ASN A 1 88 ? -7.582 -5.055 3.187 1.00 93.81 88 ASN A O 1
ATOM 704 N N . LEU A 1 89 ? -5.847 -6.471 3.223 1.00 93.44 89 LEU A N 1
ATOM 705 C CA . LEU A 1 89 ? -6.336 -7.251 4.364 1.00 93.44 89 LEU A CA 1
ATOM 706 C C . LEU A 1 89 ? -6.237 -6.469 5.687 1.00 93.44 89 LEU A C 1
ATOM 708 O O . LEU A 1 89 ? -7.143 -6.547 6.520 1.00 93.44 89 LEU A O 1
ATOM 712 N N . ILE A 1 90 ? -5.174 -5.689 5.886 1.00 92.50 90 ILE A N 1
ATOM 713 C CA . ILE A 1 90 ? -5.024 -4.780 7.032 1.00 92.50 90 ILE A CA 1
ATOM 714 C C . ILE A 1 90 ? -6.109 -3.705 6.985 1.00 92.50 90 ILE A C 1
ATOM 716 O O . ILE A 1 90 ? -6.804 -3.493 7.981 1.00 92.50 90 ILE A O 1
ATOM 720 N N . ALA A 1 91 ? -6.324 -3.094 5.819 1.00 91.12 91 ALA A N 1
ATOM 721 C CA . ALA A 1 91 ? -7.384 -2.118 5.591 1.00 91.12 91 ALA A CA 1
ATOM 722 C C . ALA A 1 91 ? -8.770 -2.692 5.944 1.00 91.12 91 ALA A C 1
ATOM 724 O O . ALA A 1 91 ? -9.529 -2.068 6.688 1.00 91.12 91 ALA A O 1
ATOM 725 N N . TRP A 1 92 ? -9.060 -3.931 5.528 1.00 91.19 92 TRP A N 1
ATOM 726 C CA . TRP A 1 92 ? -10.271 -4.651 5.936 1.00 91.19 92 TRP A CA 1
ATOM 727 C C . TRP A 1 92 ? -10.395 -4.781 7.456 1.00 91.19 92 TRP A C 1
ATOM 729 O O . TRP A 1 92 ? -11.446 -4.465 8.012 1.00 91.19 92 TRP A O 1
ATOM 739 N N . LEU A 1 93 ? -9.337 -5.228 8.143 1.00 88.81 93 LEU A N 1
ATOM 740 C CA . LEU A 1 93 ? -9.345 -5.393 9.600 1.00 88.81 93 LEU A CA 1
ATOM 741 C C . LEU A 1 93 ? -9.589 -4.070 10.332 1.00 88.81 93 LEU A C 1
ATOM 743 O O . LEU A 1 93 ? -10.291 -4.075 11.345 1.00 88.81 93 LEU A O 1
ATOM 747 N N . LYS A 1 94 ? -9.065 -2.956 9.806 1.00 85.25 94 LYS A N 1
ATOM 748 C CA . LYS A 1 94 ? -9.284 -1.610 10.356 1.00 85.25 94 LYS A CA 1
ATOM 749 C C . LYS A 1 94 ? -10.751 -1.198 10.305 1.00 85.25 94 LYS A C 1
ATOM 751 O O . LYS A 1 94 ? -11.270 -0.685 11.292 1.00 85.25 94 LYS A O 1
ATOM 756 N N . ILE A 1 95 ? -11.428 -1.430 9.178 1.00 85.62 95 ILE A N 1
ATOM 757 C CA . ILE A 1 95 ? -12.820 -0.984 8.993 1.00 85.62 95 ILE A CA 1
ATOM 758 C C . ILE A 1 95 ? -13.869 -2.020 9.388 1.00 85.62 95 ILE A C 1
ATOM 760 O O . ILE A 1 95 ? -15.045 -1.683 9.505 1.00 85.62 95 ILE A O 1
ATOM 764 N N . ARG A 1 96 ? -13.468 -3.276 9.608 1.00 84.19 96 ARG A N 1
ATOM 765 C CA . ARG A 1 96 ? -14.364 -4.382 9.972 1.00 84.19 96 ARG A CA 1
ATOM 766 C C . ARG A 1 96 ? -15.307 -4.057 11.143 1.00 84.19 96 ARG A C 1
ATOM 768 O O . ARG A 1 96 ? -16.470 -4.436 11.025 1.00 84.19 96 ARG A O 1
ATOM 775 N N . PRO A 1 97 ? -14.885 -3.377 12.230 1.00 80.56 97 PRO A N 1
ATOM 776 C CA . PRO A 1 97 ? -15.791 -3.009 13.324 1.00 80.56 97 PRO A CA 1
ATOM 777 C C . PRO A 1 97 ? -16.872 -1.995 12.920 1.00 80.56 97 PRO A C 1
ATOM 779 O O . PRO A 1 97 ? -17.938 -1.976 13.523 1.00 80.56 97 PRO A O 1
ATOM 782 N N . PHE A 1 98 ? -16.611 -1.179 11.896 1.00 79.31 98 PHE A N 1
ATOM 783 C CA . PHE A 1 98 ? -17.503 -0.116 11.421 1.00 79.31 98 PHE A CA 1
ATOM 784 C C . PHE A 1 98 ? -18.407 -0.559 10.258 1.00 79.31 98 PHE A C 1
ATOM 786 O O . PHE A 1 98 ? -19.211 0.227 9.759 1.00 79.31 98 PHE A O 1
ATOM 793 N N . LEU A 1 99 ? -18.273 -1.803 9.783 1.00 80.94 99 LEU A N 1
ATOM 794 C CA . LEU A 1 99 ? -19.051 -2.335 8.665 1.00 80.94 99 LEU A CA 1
ATOM 795 C C . LEU A 1 99 ? -20.108 -3.349 9.126 1.00 80.94 99 LEU A C 1
ATOM 797 O O . LEU A 1 99 ? -19.840 -4.179 9.998 1.00 80.94 99 LEU A O 1
ATOM 801 N N . PRO A 1 100 ? -21.285 -3.391 8.470 1.00 85.94 100 PRO A N 1
ATOM 802 C CA . PRO A 1 100 ? -22.226 -4.487 8.659 1.00 85.94 100 PRO A CA 1
ATOM 803 C C . PRO A 1 100 ? -21.606 -5.811 8.185 1.00 85.94 100 PRO A C 1
ATOM 805 O O . PRO A 1 100 ? -20.784 -5.843 7.264 1.00 85.94 100 PRO A O 1
ATOM 808 N N . LYS A 1 101 ? -22.046 -6.938 8.767 1.00 87.56 101 LYS A N 1
ATOM 809 C CA . LYS A 1 101 ? -21.507 -8.284 8.469 1.00 87.56 101 LYS A CA 1
ATOM 810 C C . LYS A 1 101 ? -21.497 -8.615 6.971 1.00 87.56 101 LYS A C 1
ATOM 812 O O . LYS A 1 101 ? -20.581 -9.289 6.509 1.00 87.56 101 LYS A O 1
ATOM 817 N N . TRP A 1 102 ? -22.494 -8.150 6.213 1.00 91.62 102 TRP A N 1
ATOM 818 C CA . TRP A 1 102 ? -22.539 -8.349 4.762 1.00 91.62 102 TRP A CA 1
ATOM 819 C C . TRP A 1 102 ? -21.465 -7.516 4.042 1.00 91.62 102 TRP A C 1
ATOM 821 O O . TRP A 1 102 ? -20.765 -8.047 3.184 1.00 91.62 102 TRP A O 1
ATOM 831 N N . GLY A 1 103 ? -21.286 -6.245 4.422 1.00 89.12 103 GLY A N 1
ATOM 832 C CA . GLY A 1 103 ? -20.305 -5.348 3.807 1.00 89.12 103 GLY A CA 1
ATOM 833 C C . GLY A 1 103 ? -18.874 -5.843 4.009 1.00 89.12 103 GLY A C 1
ATOM 834 O O . GLY A 1 103 ? -18.085 -5.867 3.067 1.00 89.12 103 GLY A O 1
ATOM 835 N N . ALA A 1 104 ? -18.569 -6.356 5.204 1.00 89.50 104 ALA A N 1
ATOM 836 C CA . ALA A 1 104 ? -17.278 -6.978 5.488 1.00 89.50 104 ALA A CA 1
ATOM 837 C C . ALA A 1 104 ? -17.013 -8.237 4.635 1.00 89.50 104 ALA A C 1
ATOM 839 O O . ALA A 1 104 ? -15.860 -8.499 4.295 1.00 89.50 104 ALA A O 1
ATOM 840 N N . ARG A 1 105 ? -18.056 -9.006 4.277 1.00 91.81 105 ARG A N 1
ATOM 841 C CA . ARG A 1 105 ? -17.940 -10.165 3.371 1.00 91.81 105 ARG A CA 1
ATOM 842 C C . ARG A 1 105 ? -17.739 -9.734 1.922 1.00 91.81 10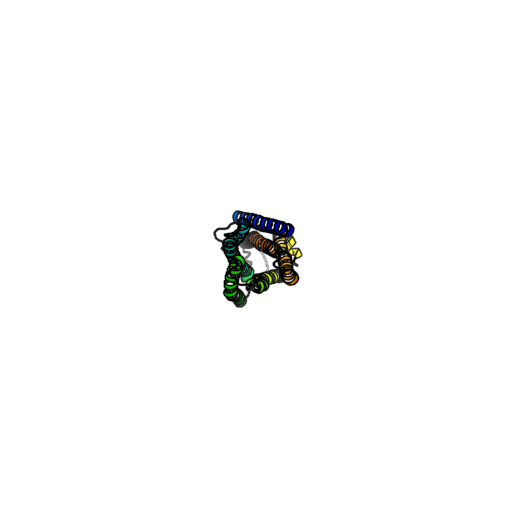5 ARG A C 1
ATOM 844 O O . ARG A 1 105 ? -16.893 -10.303 1.248 1.00 91.81 105 ARG A O 1
ATOM 851 N N . ILE A 1 106 ? -18.469 -8.721 1.453 1.00 93.75 106 ILE A N 1
ATOM 852 C CA . ILE A 1 106 ? -18.286 -8.196 0.091 1.00 93.75 106 ILE A CA 1
ATOM 853 C C . ILE A 1 106 ? -16.858 -7.680 -0.094 1.00 93.75 106 ILE A C 1
ATOM 855 O O . ILE A 1 106 ? -16.243 -7.995 -1.105 1.00 93.75 106 ILE A O 1
ATOM 859 N N . PHE A 1 107 ? -16.316 -6.960 0.895 1.00 93.62 107 PHE A N 1
ATOM 860 C CA . PHE A 1 107 ? -14.947 -6.443 0.842 1.00 93.62 107 PHE A CA 1
ATOM 861 C C . PHE A 1 107 ? -13.916 -7.558 0.614 1.00 93.62 107 PHE A C 1
ATOM 863 O O . PHE A 1 107 ? -13.056 -7.435 -0.255 1.00 93.62 107 PHE A O 1
ATOM 870 N N . ILE A 1 108 ? -13.990 -8.651 1.384 1.00 93.19 108 ILE A N 1
ATOM 871 C CA . ILE A 1 108 ? -13.013 -9.739 1.255 1.00 93.19 108 ILE A CA 1
ATOM 872 C C . ILE A 1 108 ? -13.245 -10.563 -0.018 1.00 93.19 108 ILE A C 1
ATOM 874 O O . ILE A 1 108 ? -12.284 -10.961 -0.666 1.00 93.19 108 ILE A O 1
ATOM 878 N N . ILE A 1 109 ? -14.502 -10.773 -0.425 1.00 94.31 109 ILE A N 1
ATOM 879 C CA . ILE A 1 109 ? -14.829 -11.479 -1.673 1.00 94.31 109 ILE A CA 1
ATOM 880 C C . ILE A 1 109 ? -14.290 -10.705 -2.876 1.00 94.31 109 ILE A C 1
ATOM 882 O O . ILE A 1 109 ? -13.655 -11.303 -3.741 1.00 94.31 109 ILE A O 1
ATOM 886 N N . SER A 1 110 ? -14.483 -9.383 -2.924 1.00 94.56 110 SER A N 1
ATOM 887 C CA . SER A 1 110 ? -13.947 -8.576 -4.020 1.00 94.56 110 SER A CA 1
ATOM 888 C C . SER A 1 110 ? -12.418 -8.608 -4.053 1.00 94.56 110 SER A C 1
ATOM 890 O O . SER A 1 110 ? -11.849 -8.702 -5.137 1.00 94.56 110 SER A O 1
ATOM 892 N N . LEU A 1 111 ? -11.751 -8.626 -2.892 1.00 93.81 111 LEU A N 1
ATOM 893 C CA . LEU A 1 111 ? -10.292 -8.759 -2.810 1.00 93.81 111 LEU A CA 1
ATOM 894 C C . LEU A 1 111 ? -9.790 -10.112 -3.358 1.00 93.81 111 LEU A C 1
ATOM 896 O O . LEU A 1 111 ? -8.734 -10.181 -3.991 1.00 93.81 111 LEU A O 1
ATOM 900 N N . LEU A 1 112 ? -10.553 -11.191 -3.150 1.00 93.25 112 LEU A N 1
ATOM 901 C CA . LEU A 1 112 ? -10.234 -12.520 -3.688 1.00 93.25 112 LEU A CA 1
ATOM 902 C C . LEU A 1 112 ? -10.487 -12.624 -5.197 1.00 93.25 112 LEU A C 1
ATOM 904 O O . LEU A 1 112 ? -9.723 -13.277 -5.903 1.00 93.25 112 LEU A O 1
ATOM 908 N N . ILE A 1 113 ? -11.518 -11.951 -5.712 1.00 94.50 113 ILE A N 1
ATOM 909 C CA . ILE A 1 113 ? -11.847 -11.951 -7.148 1.00 94.50 113 ILE A CA 1
ATOM 910 C C . ILE A 1 113 ? -10.722 -11.340 -7.996 1.00 94.50 113 ILE A C 1
ATOM 912 O O . ILE A 1 113 ? -10.589 -11.681 -9.166 1.00 94.50 113 ILE A O 1
ATOM 916 N N . VAL A 1 114 ? -9.881 -10.482 -7.417 1.00 94.44 114 VAL A N 1
ATOM 917 C CA . VAL A 1 114 ? -8.761 -9.850 -8.127 1.00 94.44 114 VAL A CA 1
ATOM 918 C C . VAL A 1 114 ? -7.516 -10.741 -8.238 1.00 94.44 114 VAL A C 1
ATOM 920 O O . VAL A 1 114 ? -6.637 -10.456 -9.045 1.00 94.44 114 VAL A O 1
ATOM 923 N N . GLN A 1 115 ? -7.430 -11.864 -7.519 1.00 93.19 115 GLN A N 1
ATOM 924 C CA . GLN A 1 115 ? -6.242 -12.733 -7.572 1.00 93.19 115 GLN A CA 1
ATOM 925 C C . GLN A 1 115 ? -5.828 -13.181 -8.991 1.00 93.19 115 GLN A C 1
ATOM 927 O O . GLN A 1 115 ? -4.635 -13.123 -9.287 1.00 93.19 115 GLN A O 1
ATOM 932 N N . PRO A 1 116 ? -6.748 -13.544 -9.910 1.00 93.62 116 PRO A N 1
ATOM 933 C CA . PRO A 1 116 ? -6.380 -13.885 -11.286 1.00 93.62 116 PRO A CA 1
ATOM 934 C C . PRO A 1 116 ? -5.676 -12.748 -12.038 1.00 93.62 116 PRO A C 1
ATOM 936 O O . PRO A 1 116 ? -4.782 -13.015 -12.838 1.00 93.62 116 PRO A O 1
ATOM 939 N N . TYR A 1 117 ? -6.037 -11.487 -11.764 1.00 92.62 117 TYR A N 1
ATOM 940 C CA . TYR A 1 117 ? -5.353 -10.331 -12.345 1.00 92.62 117 TYR A CA 1
ATOM 941 C C . TYR A 1 117 ? -3.895 -10.260 -11.876 1.00 92.62 117 TYR A C 1
ATOM 943 O O . TYR A 1 117 ? -3.002 -10.106 -12.702 1.00 92.62 117 TYR A O 1
ATOM 951 N N . TRP A 1 118 ? -3.630 -10.444 -10.579 1.00 92.81 118 TRP A N 1
ATOM 952 C CA . TRP A 1 118 ? -2.260 -10.403 -10.050 1.00 92.81 118 TRP A CA 1
ATOM 953 C C . TRP A 1 118 ? -1.386 -11.544 -10.570 1.00 92.81 118 TRP A C 1
ATOM 955 O O . TRP A 1 118 ? -0.212 -11.327 -10.853 1.00 92.81 118 TRP A O 1
ATOM 965 N N . VAL A 1 119 ? -1.957 -12.736 -10.767 1.00 92.75 119 VAL A N 1
ATOM 966 C CA . VAL A 1 119 ? -1.244 -13.858 -11.402 1.00 92.75 119 VAL A CA 1
ATOM 967 C C . VAL A 1 119 ? -0.862 -13.516 -12.845 1.00 92.75 119 VAL A C 1
ATOM 969 O O . VAL A 1 119 ? 0.278 -13.748 -13.253 1.00 92.75 119 VAL A O 1
ATOM 972 N N . LEU A 1 120 ? -1.795 -12.934 -13.608 1.00 91.88 120 LEU A N 1
ATOM 973 C CA . LEU A 1 120 ? -1.530 -12.472 -14.971 1.00 91.88 120 LEU A CA 1
ATOM 974 C C . LEU A 1 120 ? -0.451 -11.383 -14.992 1.00 91.88 120 LEU A C 1
ATOM 976 O O . LEU A 1 120 ? 0.447 -11.438 -15.830 1.00 91.88 120 LEU A O 1
ATOM 980 N N . GLU A 1 121 ? -0.521 -10.424 -14.071 1.00 90.44 121 GLU A N 1
ATOM 981 C CA . GLU A 1 121 ? 0.420 -9.308 -13.980 1.00 90.44 121 GLU A CA 1
ATOM 982 C C . GLU A 1 121 ? 1.834 -9.785 -13.622 1.00 90.44 121 GLU A C 1
ATOM 984 O O . GLU A 1 121 ? 2.794 -9.360 -14.262 1.00 90.44 121 GLU A O 1
ATOM 989 N N . THR A 1 122 ? 1.984 -10.731 -12.686 1.00 91.12 122 THR A N 1
ATOM 990 C CA . THR A 1 122 ? 3.279 -11.367 -12.378 1.00 91.12 122 THR A CA 1
ATOM 991 C C . THR A 1 122 ? 3.882 -12.039 -13.609 1.00 91.12 122 THR A C 1
ATOM 993 O O . THR A 1 122 ? 5.059 -11.840 -13.915 1.00 91.12 122 THR A O 1
ATOM 996 N N . TRP A 1 123 ? 3.081 -12.815 -14.342 1.00 90.94 123 TRP A N 1
ATOM 997 C CA . TRP A 1 123 ? 3.550 -13.472 -15.560 1.00 90.94 123 TRP A CA 1
ATOM 998 C C . TRP A 1 123 ? 3.918 -12.458 -16.653 1.00 90.94 123 TRP A C 1
ATOM 1000 O O . TRP A 1 123 ? 4.966 -12.584 -17.286 1.00 90.94 123 TRP A O 1
ATOM 1010 N N . ALA A 1 124 ? 3.095 -11.425 -16.852 1.00 88.94 124 ALA A N 1
ATOM 1011 C CA . ALA A 1 124 ? 3.348 -10.376 -17.835 1.00 88.94 124 ALA A CA 1
ATOM 1012 C C . ALA A 1 124 ? 4.613 -9.572 -17.494 1.00 88.94 124 ALA A C 1
ATOM 1014 O O . ALA A 1 124 ? 5.417 -9.300 -18.387 1.00 88.94 124 ALA A O 1
ATOM 1015 N N . ASN A 1 125 ? 4.822 -9.250 -16.213 1.00 88.38 125 ASN A N 1
ATOM 1016 C CA . ASN A 1 125 ? 6.022 -8.585 -15.716 1.00 88.38 125 ASN A CA 1
ATOM 1017 C C . ASN A 1 125 ? 7.279 -9.420 -16.001 1.00 88.38 125 ASN A C 1
ATOM 1019 O O . ASN A 1 125 ? 8.250 -8.883 -16.534 1.00 88.38 125 ASN A O 1
ATOM 1023 N N . PHE A 1 126 ? 7.230 -10.726 -15.716 1.00 88.19 126 PHE A N 1
ATOM 1024 C CA . PHE A 1 126 ? 8.329 -11.652 -15.987 1.00 88.19 126 PHE A CA 1
ATOM 1025 C C . PHE A 1 126 ? 8.677 -11.720 -17.473 1.00 88.19 126 PHE A C 1
ATOM 1027 O O . PHE A 1 126 ? 9.835 -11.551 -17.851 1.00 88.19 126 PHE A O 1
ATOM 1034 N N . GLN A 1 127 ? 7.675 -11.909 -18.330 1.00 88.69 127 GLN A N 1
ATOM 1035 C CA . GLN A 1 127 ? 7.881 -11.980 -19.778 1.00 88.69 127 GLN A CA 1
ATOM 1036 C C . GLN A 1 127 ? 8.462 -10.677 -20.348 1.00 88.69 127 GLN A C 1
ATOM 1038 O O . GLN A 1 127 ? 9.312 -10.719 -21.239 1.00 88.69 127 GLN A O 1
ATOM 1043 N N . TYR A 1 128 ? 8.001 -9.528 -19.841 1.00 84.62 128 TYR A N 1
ATOM 1044 C CA . TYR A 1 128 ? 8.417 -8.210 -20.315 1.00 84.62 128 TYR A CA 1
ATOM 1045 C C . TYR A 1 128 ? 9.880 -7.904 -19.971 1.00 84.62 128 TYR A C 1
ATOM 1047 O O . TYR A 1 128 ? 10.643 -7.532 -20.859 1.00 84.62 128 TYR A O 1
ATOM 1055 N N . HIS A 1 129 ? 10.286 -8.109 -18.714 1.00 83.25 129 HIS A N 1
ATOM 1056 C CA . HIS A 1 129 ? 11.640 -7.775 -18.247 1.00 83.25 129 HIS A CA 1
ATOM 1057 C C . HIS A 1 129 ? 12.698 -8.833 -18.592 1.00 83.25 129 HIS A C 1
ATOM 1059 O O . HIS A 1 129 ? 13.882 -8.563 -18.446 1.00 83.25 129 HIS A O 1
ATOM 1065 N N . ASN A 1 130 ? 12.294 -10.015 -19.069 1.00 84.50 130 ASN A N 1
ATOM 1066 C CA . ASN A 1 130 ? 13.206 -11.030 -19.613 1.00 84.50 130 ASN A CA 1
ATOM 1067 C C . ASN A 1 130 ? 13.216 -11.059 -21.156 1.00 84.50 130 ASN A C 1
ATOM 1069 O O . ASN A 1 130 ? 13.745 -11.992 -21.753 1.00 84.50 130 ASN A O 1
ATOM 1073 N N . HIS A 1 131 ? 12.612 -10.061 -21.815 1.00 80.81 131 HIS A N 1
ATOM 1074 C CA . HIS A 1 131 ? 12.598 -9.905 -23.278 1.00 80.81 131 HIS A CA 1
ATOM 1075 C C . HIS A 1 131 ? 12.056 -11.114 -24.066 1.00 80.81 131 HIS A C 1
ATOM 1077 O O . HIS A 1 131 ? 12.428 -11.351 -25.214 1.00 80.81 131 HIS A O 1
ATOM 1083 N N . LEU A 1 132 ? 11.102 -11.849 -23.492 1.00 80.88 132 LEU A N 1
ATOM 1084 C CA . LEU A 1 132 ? 10.564 -13.095 -24.053 1.00 80.88 132 LEU A CA 1
ATOM 1085 C C . LEU A 1 132 ? 9.450 -12.880 -25.110 1.00 80.88 132 LEU A C 1
ATOM 1087 O O . LEU A 1 132 ? 8.771 -13.821 -25.519 1.00 80.88 132 LEU A O 1
ATOM 1091 N N . GLY A 1 133 ? 9.253 -11.639 -25.576 1.00 74.12 133 GLY A N 1
ATOM 1092 C CA . GLY A 1 133 ? 8.440 -11.310 -26.759 1.00 74.12 133 GLY A CA 1
ATOM 1093 C C . GLY A 1 133 ? 7.001 -10.832 -26.510 1.00 74.12 133 GLY A C 1
ATOM 1094 O O . GLY A 1 133 ? 6.326 -10.434 -27.460 1.00 74.12 133 GLY A O 1
ATOM 1095 N N . SER A 1 134 ? 6.518 -10.801 -25.262 1.00 76.44 134 SER A N 1
ATOM 1096 C CA . SER A 1 134 ? 5.168 -10.308 -24.932 1.00 76.44 134 SER A CA 1
ATOM 1097 C C . SER A 1 134 ? 5.161 -8.831 -24.525 1.00 76.44 134 SER A C 1
ATOM 1099 O O . SER A 1 134 ? 5.920 -8.408 -23.658 1.00 76.44 134 SER A O 1
ATOM 1101 N N . LYS A 1 135 ? 4.246 -8.040 -25.105 1.00 75.75 135 LYS A N 1
ATOM 1102 C CA . LYS A 1 135 ? 4.013 -6.623 -24.747 1.00 75.75 135 LYS A CA 1
ATOM 1103 C C . LYS A 1 135 ? 2.767 -6.411 -23.880 1.00 75.75 135 LYS A C 1
ATOM 1105 O O . LYS A 1 135 ? 2.366 -5.268 -23.672 1.00 75.75 135 LYS A O 1
ATOM 1110 N N . ILE A 1 136 ? 2.159 -7.494 -23.381 1.00 80.88 136 ILE A N 1
ATOM 1111 C CA . ILE A 1 136 ? 0.914 -7.460 -22.590 1.00 80.88 136 ILE A CA 1
ATOM 1112 C C . ILE A 1 136 ? 1.063 -6.556 -21.358 1.00 80.88 136 ILE A C 1
ATOM 1114 O O . ILE A 1 136 ? 0.139 -5.808 -21.042 1.00 80.88 136 ILE A O 1
ATOM 1118 N N . PHE A 1 137 ? 2.254 -6.541 -20.750 1.00 80.69 137 PHE A N 1
ATOM 1119 C CA . PHE A 1 137 ? 2.582 -5.715 -19.588 1.00 80.69 137 PHE A CA 1
ATOM 1120 C C . PHE A 1 137 ? 2.310 -4.216 -19.794 1.00 80.69 137 PHE A C 1
ATOM 1122 O O . PHE A 1 137 ? 1.840 -3.539 -18.888 1.00 80.69 137 PHE A O 1
ATOM 1129 N N . ASN A 1 138 ? 2.516 -3.685 -21.005 1.00 77.12 138 ASN A N 1
ATOM 1130 C CA . ASN A 1 138 ? 2.275 -2.264 -21.283 1.00 77.12 138 ASN A CA 1
ATOM 1131 C C . ASN A 1 138 ? 0.798 -1.873 -21.160 1.00 77.12 138 ASN A C 1
ATOM 1133 O O . ASN A 1 138 ? 0.482 -0.721 -20.867 1.00 77.12 138 ASN A O 1
ATOM 1137 N N . THR A 1 139 ? -0.110 -2.811 -21.427 1.00 78.75 139 THR A N 1
ATOM 1138 C CA . THR A 1 139 ? -1.553 -2.577 -21.341 1.00 78.75 139 THR A CA 1
ATOM 1139 C C . THR A 1 139 ? -2.093 -2.981 -19.977 1.00 78.75 139 THR A C 1
ATOM 1141 O O . THR A 1 139 ? -2.909 -2.251 -19.419 1.00 78.75 139 THR A O 1
ATOM 1144 N N . SER A 1 140 ? -1.626 -4.102 -19.420 1.00 82.69 140 SER A N 1
ATOM 1145 C CA . SER A 1 140 ? -2.091 -4.590 -18.118 1.00 82.69 140 SER A CA 1
ATOM 1146 C C . SER A 1 140 ? -1.682 -3.656 -16.977 1.00 82.69 140 SER A C 1
ATOM 1148 O O . SER A 1 140 ? -2.531 -3.318 -16.155 1.00 82.69 140 SER A O 1
ATOM 1150 N N . ARG A 1 141 ? -0.471 -3.082 -17.024 1.00 80.00 141 ARG A N 1
ATOM 1151 C CA . ARG A 1 141 ? 0.015 -2.091 -16.049 1.00 80.00 141 ARG A CA 1
ATOM 1152 C C . ARG A 1 141 ? -0.890 -0.865 -15.914 1.00 80.00 141 ARG A C 1
ATOM 1154 O O . ARG A 1 141 ? -0.985 -0.290 -14.836 1.00 80.00 141 ARG A O 1
ATOM 1161 N N . LEU A 1 142 ? -1.603 -0.469 -16.974 1.00 81.50 142 LEU A N 1
ATOM 1162 C CA . LEU A 1 142 ? -2.555 0.649 -16.896 1.00 81.50 142 LEU A CA 1
ATOM 1163 C C . LEU A 1 142 ? -3.753 0.352 -15.983 1.00 81.50 142 LEU A C 1
ATOM 1165 O O . LEU A 1 142 ? -4.390 1.273 -15.473 1.00 81.50 142 LEU A O 1
ATOM 1169 N N . LEU A 1 143 ? -4.063 -0.927 -15.783 1.00 84.31 143 LEU A N 1
ATOM 1170 C CA . LEU A 1 143 ? -5.124 -1.392 -14.898 1.00 84.31 143 LEU A CA 1
ATOM 1171 C C . LEU A 1 143 ? -4.620 -1.635 -13.467 1.00 84.31 143 LEU A C 1
ATOM 1173 O O . LEU A 1 143 ? -5.437 -1.796 -12.562 1.00 84.31 143 LEU A O 1
ATOM 1177 N N . GLU A 1 144 ? -3.305 -1.603 -13.237 1.00 84.81 144 GLU A N 1
ATOM 1178 C CA . GLU A 1 144 ? -2.683 -1.889 -11.940 1.00 84.81 144 GLU A CA 1
ATOM 1179 C C . GLU A 1 144 ? -3.276 -1.044 -10.802 1.00 84.81 144 GLU A C 1
ATOM 1181 O O . GLU A 1 144 ? -3.706 -1.633 -9.807 1.00 84.81 144 GLU A O 1
ATOM 1186 N N . PRO A 1 145 ? -3.435 0.292 -10.926 1.00 85.56 145 PRO A N 1
ATOM 1187 C CA . PRO A 1 145 ? -4.016 1.088 -9.844 1.00 85.56 145 PRO A CA 1
ATOM 1188 C C . PRO A 1 145 ? -5.469 0.701 -9.532 1.00 85.56 145 PRO A C 1
ATOM 1190 O O . PRO A 1 145 ? -5.882 0.710 -8.372 1.00 85.56 145 PRO A O 1
ATOM 1193 N N . LEU A 1 146 ? -6.243 0.302 -10.550 1.00 86.44 146 LEU A N 1
ATOM 1194 C CA . LEU A 1 146 ? -7.638 -0.113 -10.388 1.00 86.44 146 LEU A CA 1
ATOM 1195 C C . LEU A 1 146 ? -7.756 -1.443 -9.641 1.00 86.44 146 LEU A C 1
ATOM 1197 O O . LEU A 1 146 ? -8.698 -1.629 -8.882 1.00 86.44 146 LEU A O 1
ATOM 1201 N N . PHE A 1 147 ? -6.819 -2.366 -9.826 1.00 89.06 147 PHE A N 1
ATOM 1202 C CA . PHE A 1 147 ? -6.829 -3.652 -9.123 1.00 89.06 147 PHE A CA 1
ATOM 1203 C C . PHE A 1 147 ? -6.068 -3.622 -7.788 1.00 89.06 147 PHE A C 1
ATOM 1205 O O . PHE A 1 147 ? -6.207 -4.538 -6.977 1.00 89.06 147 PHE A O 1
ATOM 1212 N N . ARG A 1 148 ? -5.304 -2.557 -7.521 1.00 88.62 148 ARG A N 1
ATOM 1213 C CA . ARG A 1 148 ? -4.529 -2.356 -6.286 1.00 88.62 148 ARG A CA 1
ATOM 1214 C C . ARG A 1 148 ? -5.266 -1.550 -5.227 1.00 88.62 148 ARG A C 1
ATOM 1216 O O . ARG A 1 148 ? -5.304 -1.951 -4.064 1.00 88.62 148 ARG A O 1
ATOM 1223 N N . ASP A 1 149 ? -5.826 -0.409 -5.620 1.00 88.88 149 ASP A N 1
ATOM 1224 C CA . ASP A 1 149 ? -6.139 0.682 -4.697 1.00 88.88 149 ASP A CA 1
ATOM 1225 C C . ASP A 1 149 ? -7.613 0.914 -4.283 1.00 88.88 149 ASP A C 1
ATOM 1227 O O . ASP A 1 149 ? -7.814 1.634 -3.297 1.00 88.88 149 ASP A O 1
ATOM 1231 N N . PRO A 1 150 ? -8.667 0.356 -4.921 1.00 91.12 150 PRO A N 1
ATOM 1232 C CA . PRO A 1 150 ? -10.052 0.678 -4.549 1.00 91.12 150 PRO A CA 1
ATOM 1233 C C . PRO A 1 150 ? -10.395 0.408 -3.081 1.00 91.12 150 PRO A C 1
ATOM 1235 O O . PRO A 1 150 ? -11.074 1.214 -2.443 1.00 91.12 150 PRO A O 1
ATOM 1238 N N . TRP A 1 151 ? -9.906 -0.705 -2.526 1.00 92.94 151 TRP A N 1
ATOM 1239 C CA . TRP A 1 151 ? -10.120 -1.084 -1.125 1.00 92.94 151 TRP A CA 1
ATOM 1240 C C . TRP A 1 151 ? -9.529 -0.067 -0.156 1.00 92.94 151 TRP A C 1
ATOM 1242 O O . TRP A 1 151 ? -10.158 0.265 0.851 1.00 92.94 151 TRP A O 1
ATOM 1252 N N . TRP A 1 152 ? -8.348 0.460 -0.475 1.00 89.25 152 TRP A N 1
ATOM 1253 C CA . TRP A 1 152 ? -7.689 1.486 0.319 1.00 89.25 152 TRP A CA 1
ATOM 1254 C C . TRP A 1 152 ? -8.461 2.807 0.316 1.00 89.25 152 TRP A C 1
ATOM 1256 O O . TRP A 1 152 ? -8.719 3.390 1.374 1.00 89.25 152 TRP A O 1
ATOM 1266 N N . VAL A 1 153 ? -8.882 3.260 -0.867 1.00 91.69 153 VAL A N 1
ATOM 1267 C CA . VAL A 1 153 ? -9.668 4.494 -1.014 1.00 91.69 153 VAL A CA 1
ATOM 1268 C C . VAL A 1 153 ? -10.989 4.370 -0.254 1.00 91.69 153 VAL A C 1
ATOM 1270 O O . VAL A 1 153 ? -11.336 5.249 0.536 1.00 91.69 153 VAL A O 1
ATOM 1273 N N . PHE A 1 154 ? -11.685 3.240 -0.411 1.00 92.62 154 PHE A N 1
ATOM 1274 C CA . PHE A 1 154 ? -12.906 2.948 0.338 1.00 92.62 154 PHE A CA 1
ATOM 1275 C C . PHE A 1 154 ? -12.672 2.954 1.852 1.00 92.62 154 PHE A C 1
ATOM 1277 O O . PHE A 1 154 ? -13.444 3.564 2.591 1.00 92.62 154 PHE A O 1
ATOM 1284 N N . THR A 1 155 ? -11.599 2.307 2.311 1.00 90.75 155 THR A N 1
ATOM 1285 C CA . THR A 1 155 ? -11.223 2.250 3.729 1.00 90.75 155 THR A CA 1
ATOM 1286 C C . THR A 1 155 ? -10.998 3.643 4.295 1.00 90.75 155 THR A C 1
ATOM 1288 O O . THR A 1 155 ? -11.541 3.964 5.349 1.00 90.75 155 THR A O 1
ATOM 1291 N N . THR A 1 156 ? -10.268 4.491 3.573 1.00 89.56 156 THR A N 1
ATOM 1292 C CA . THR A 1 156 ? -9.991 5.866 3.998 1.00 89.56 156 THR A CA 1
ATOM 1293 C C . THR A 1 156 ? -11.277 6.679 4.128 1.00 89.56 156 THR A C 1
ATOM 1295 O O . THR A 1 156 ? -11.514 7.287 5.170 1.00 89.56 156 THR A O 1
ATOM 1298 N N . ILE A 1 157 ? -12.149 6.639 3.114 1.00 90.69 157 ILE A N 1
ATOM 1299 C CA . ILE A 1 157 ? -13.439 7.347 3.144 1.00 90.69 157 ILE A CA 1
ATOM 1300 C C . ILE A 1 157 ? -14.301 6.836 4.301 1.00 90.69 157 ILE A C 1
ATOM 1302 O O . ILE A 1 157 ? -14.838 7.630 5.070 1.00 90.69 157 ILE A O 1
ATOM 1306 N N . LYS A 1 158 ? -14.413 5.512 4.465 1.00 87.88 158 LYS A N 1
ATOM 1307 C CA . LYS A 1 158 ? -15.196 4.913 5.550 1.00 87.88 158 LYS A CA 1
ATOM 1308 C C . LYS A 1 158 ? -14.664 5.269 6.928 1.00 87.88 158 LYS A C 1
ATOM 1310 O O . LYS A 1 158 ? -15.472 5.524 7.813 1.00 87.88 158 LYS A O 1
ATOM 1315 N N . LEU A 1 159 ? -13.347 5.307 7.102 1.00 83.50 159 LEU A N 1
ATOM 1316 C CA . LEU A 1 159 ? -12.729 5.727 8.352 1.00 83.50 159 LEU A CA 1
ATOM 1317 C C . LEU A 1 159 ? -13.101 7.183 8.665 1.00 83.50 159 LEU A C 1
ATOM 1319 O O . LEU A 1 159 ? -13.587 7.457 9.757 1.00 83.50 159 LEU A O 1
ATOM 1323 N N . VAL A 1 160 ? -12.951 8.091 7.694 1.00 83.31 160 VAL A N 1
ATOM 1324 C CA . VAL A 1 160 ? -13.305 9.518 7.835 1.00 83.31 160 VAL A CA 1
ATOM 1325 C C . VAL A 1 160 ? -14.786 9.708 8.170 1.00 83.31 160 VAL A C 1
ATOM 1327 O O . VAL A 1 160 ? -15.113 10.481 9.068 1.00 83.31 160 VAL A O 1
ATOM 1330 N N . LEU A 1 161 ? -15.681 8.975 7.505 1.00 83.44 161 LEU A N 1
ATOM 1331 C CA . LEU A 1 161 ? -17.115 9.022 7.803 1.00 83.44 161 LEU A CA 1
ATOM 1332 C C . LEU A 1 161 ? -17.427 8.481 9.202 1.00 83.44 161 LEU A C 1
ATOM 1334 O O . LEU A 1 161 ? -18.128 9.138 9.965 1.00 83.44 161 LEU A O 1
ATOM 1338 N N . ALA A 1 162 ? -16.852 7.334 9.573 1.00 76.69 162 ALA A N 1
ATOM 1339 C CA . ALA A 1 162 ? -17.062 6.736 10.890 1.00 76.69 162 ALA A CA 1
ATOM 1340 C C . ALA A 1 162 ? -16.571 7.646 12.026 1.00 76.69 162 ALA A C 1
ATOM 1342 O O . ALA A 1 162 ? -17.160 7.648 13.105 1.00 76.69 162 ALA A O 1
ATOM 1343 N N . ILE A 1 163 ? -15.513 8.426 11.793 1.00 68.75 163 ILE A N 1
ATOM 1344 C CA . ILE A 1 163 ? -15.035 9.444 12.735 1.00 68.75 163 ILE A CA 1
ATOM 1345 C C . ILE A 1 163 ? -16.073 10.554 12.905 1.00 68.75 163 ILE A C 1
ATOM 1347 O O . ILE A 1 163 ? -16.377 10.928 14.033 1.00 68.75 163 ILE A O 1
ATOM 1351 N N . ASN A 1 164 ? -16.614 11.062 11.796 1.00 72.56 164 ASN A N 1
ATOM 1352 C CA . ASN A 1 164 ? -17.582 12.155 11.809 1.00 72.56 164 ASN A CA 1
ATOM 1353 C C . ASN A 1 164 ? -18.933 11.749 12.427 1.00 72.56 164 ASN A C 1
ATOM 1355 O O . ASN A 1 164 ? -19.624 12.593 12.982 1.00 72.56 164 ASN A O 1
ATOM 1359 N N . GLU A 1 165 ? -19.313 10.472 12.321 1.00 68.12 165 GLU A N 1
ATOM 1360 C CA . GLU A 1 165 ? -20.580 9.945 12.845 1.00 68.12 165 GLU A CA 1
ATOM 1361 C C . GLU A 1 165 ? -20.502 9.508 14.320 1.00 68.12 165 GLU A C 1
ATOM 1363 O O . GLU A 1 165 ? -21.461 9.707 15.059 1.00 68.12 165 GLU A O 1
ATOM 1368 N N . ASN A 1 166 ? -19.392 8.902 14.767 1.00 59.25 166 ASN A N 1
ATOM 1369 C CA . ASN A 1 166 ? -19.302 8.311 16.116 1.00 59.25 166 ASN A CA 1
ATOM 1370 C C . ASN A 1 166 ? -18.790 9.267 17.197 1.00 59.25 166 ASN A C 1
ATOM 1372 O O . ASN A 1 166 ? -18.960 8.999 18.387 1.00 59.25 166 ASN A O 1
ATOM 1376 N N . TYR A 1 167 ? -18.135 10.356 16.807 1.00 55.47 167 TYR A N 1
ATOM 1377 C CA . TYR A 1 167 ? -17.697 11.391 17.725 1.00 55.47 167 TYR A CA 1
ATOM 1378 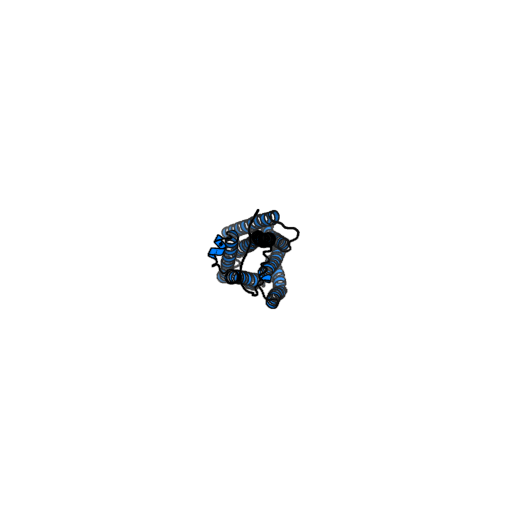C C . TYR A 1 167 ? -18.491 12.634 17.355 1.00 55.47 167 TYR A C 1
ATOM 1380 O O . TYR A 1 167 ? -18.241 13.208 16.304 1.00 55.47 167 TYR A O 1
ATOM 1388 N N . GLU A 1 168 ? -19.400 13.100 18.215 1.00 50.78 168 GLU A N 1
ATOM 1389 C CA . GLU A 1 168 ? -20.115 14.390 18.077 1.00 50.78 168 GLU A CA 1
ATOM 1390 C C . GLU A 1 168 ? -19.166 15.623 18.062 1.00 50.78 168 GLU A C 1
ATOM 1392 O O . GLU A 1 168 ? -19.563 16.763 18.288 1.00 50.78 168 GLU A O 1
ATOM 1397 N N . PHE A 1 169 ? -17.878 15.395 17.804 1.00 51.25 169 PHE A N 1
ATOM 1398 C CA . PHE A 1 169 ? -16.802 16.344 17.651 1.00 51.25 169 PHE A CA 1
ATOM 1399 C C . PHE A 1 169 ? -16.396 16.423 16.180 1.00 51.25 169 PHE A C 1
ATOM 1401 O O . PHE A 1 169 ? -15.947 15.451 15.576 1.00 51.25 169 PHE A O 1
ATOM 1408 N N . THR A 1 170 ? -16.450 17.630 15.624 1.00 64.19 170 THR A N 1
ATOM 1409 C CA . THR A 1 170 ? -15.832 17.984 14.344 1.00 64.19 170 THR A CA 1
ATOM 1410 C C . THR A 1 170 ? -14.373 17.486 14.296 1.00 64.19 170 THR A C 1
ATOM 1412 O O . THR A 1 170 ? -13.665 17.593 15.299 1.00 64.19 170 THR A O 1
ATOM 1415 N N . ILE A 1 171 ? -13.877 17.017 13.137 1.00 65.69 171 ILE A N 1
ATOM 1416 C CA . ILE A 1 171 ? -12.486 16.532 12.917 1.00 65.69 171 ILE A CA 1
ATOM 1417 C C . ILE A 1 171 ? -11.388 17.338 13.664 1.00 65.69 171 ILE A C 1
ATOM 1419 O O . ILE A 1 171 ? -10.501 16.722 14.258 1.00 65.69 171 ILE A O 1
ATOM 1423 N N . PRO A 1 172 ? -11.425 18.687 13.730 1.00 69.06 172 PRO A N 1
ATOM 1424 C CA . PRO A 1 172 ? -10.453 19.477 14.492 1.00 69.06 172 PRO A CA 1
ATOM 1425 C C . PRO A 1 172 ? -10.443 19.209 16.007 1.00 69.06 172 PRO A C 1
ATOM 1427 O O . PRO A 1 172 ? -9.388 19.294 16.636 1.00 69.06 172 PRO A O 1
ATOM 1430 N N . GLY A 1 173 ? -11.595 18.888 16.602 1.00 64.88 173 GLY A N 1
ATOM 1431 C CA . GLY A 1 173 ? -11.714 18.518 18.014 1.00 64.88 173 GLY A CA 1
ATOM 1432 C C . GLY A 1 173 ? -10.984 17.211 18.310 1.00 64.88 173 GLY A C 1
ATOM 1433 O O . GLY A 1 173 ? -10.195 17.146 19.249 1.00 64.88 173 GLY A O 1
ATOM 1434 N N . LEU A 1 174 ? -11.138 16.216 17.435 1.00 65.88 174 LEU A N 1
ATOM 1435 C CA . LEU A 1 174 ? -10.445 14.935 17.561 1.00 65.88 174 LEU A CA 1
ATOM 1436 C C . LEU A 1 174 ? -8.926 15.061 17.369 1.00 65.88 174 LEU A C 1
ATOM 1438 O O . LEU A 1 174 ? -8.156 14.433 18.097 1.00 65.88 174 LEU A O 1
ATOM 1442 N N . ILE A 1 175 ? -8.482 15.912 16.438 1.00 71.88 175 ILE A N 1
ATOM 1443 C CA . ILE A 1 175 ? -7.051 16.206 16.242 1.00 71.88 175 ILE A CA 1
ATOM 1444 C C . ILE A 1 175 ? -6.460 16.893 17.481 1.00 71.88 175 ILE A C 1
ATOM 1446 O O . ILE A 1 175 ? -5.333 16.588 17.867 1.00 71.88 175 ILE A O 1
ATOM 1450 N N . ARG A 1 176 ? -7.214 17.782 18.143 1.00 72.62 176 ARG A N 1
ATOM 1451 C CA . ARG A 1 176 ? -6.773 18.407 19.402 1.00 72.62 176 ARG A CA 1
ATOM 1452 C C . ARG A 1 176 ? -6.665 17.405 20.548 1.00 72.62 176 ARG A C 1
ATOM 1454 O O . ARG A 1 176 ? -5.724 17.495 21.329 1.00 72.62 176 ARG A O 1
ATOM 1461 N N . THR A 1 177 ? -7.593 16.456 20.648 1.00 67.50 177 THR A N 1
ATOM 1462 C CA . THR A 1 177 ? -7.570 15.427 21.701 1.00 67.50 177 THR A CA 1
ATOM 1463 C C . THR A 1 177 ? -6.507 14.354 21.444 1.00 67.50 177 THR A C 1
ATOM 1465 O O . THR A 1 177 ? -5.883 13.862 22.382 1.00 67.50 177 THR A O 1
ATOM 1468 N N . SER A 1 178 ? -6.276 13.999 20.179 1.00 67.94 178 SER A N 1
ATOM 1469 C CA . SER A 1 178 ? -5.310 12.980 19.757 1.00 67.94 178 SER A CA 1
ATOM 1470 C C . SER A 1 178 ? -4.519 13.455 18.528 1.00 67.94 178 SER A C 1
ATOM 1472 O O . SER A 1 178 ? -4.886 13.151 17.392 1.00 67.94 178 SER A O 1
ATOM 1474 N N . PRO A 1 179 ? -3.397 14.178 18.713 1.00 78.19 179 PRO A N 1
ATOM 1475 C CA . PRO A 1 179 ? -2.621 14.715 17.590 1.00 78.19 179 PRO A CA 1
ATOM 1476 C C . PRO A 1 179 ? -2.054 13.617 16.677 1.00 78.19 179 PRO A C 1
ATOM 1478 O O . PRO A 1 179 ? -1.935 13.815 15.470 1.00 78.19 179 PRO A O 1
ATOM 1481 N N . ARG A 1 180 ? -1.767 12.428 17.226 1.00 81.31 180 ARG A N 1
ATOM 1482 C CA . ARG A 1 180 ? -1.290 11.256 16.468 1.00 81.31 180 ARG A CA 1
ATOM 1483 C C . ARG A 1 180 ? -2.304 10.778 15.433 1.00 81.31 180 ARG A C 1
ATOM 1485 O O . ARG A 1 180 ? -1.933 10.485 14.299 1.00 81.31 180 ARG A O 1
ATOM 1492 N N . PHE A 1 181 ? -3.580 10.779 15.801 1.00 77.81 181 PHE A N 1
ATOM 1493 C CA . PHE A 1 181 ? -4.668 10.444 14.894 1.00 77.81 181 PHE A CA 1
ATOM 1494 C C . PHE A 1 181 ? -4.757 11.432 13.721 1.00 77.81 181 PHE A C 1
ATOM 1496 O O . PHE A 1 181 ? -4.958 11.031 12.577 1.00 77.81 181 PHE A O 1
ATOM 1503 N N . GLY A 1 182 ? -4.514 12.723 13.975 1.00 82.25 182 GLY A N 1
ATOM 1504 C CA . GLY A 1 182 ? -4.419 13.743 12.926 1.00 82.25 182 GLY A CA 1
ATOM 1505 C C . GLY A 1 182 ? -3.275 13.498 11.939 1.00 82.25 182 GLY A C 1
ATOM 1506 O O . GLY A 1 182 ? -3.480 13.610 10.732 1.00 82.25 182 GLY A O 1
ATOM 1507 N N . ILE A 1 183 ? -2.096 13.099 12.430 1.00 88.12 183 ILE A N 1
ATOM 1508 C CA . ILE A 1 183 ? -0.949 12.744 11.573 1.00 88.12 183 ILE A CA 1
ATOM 1509 C C . ILE A 1 183 ? -1.289 11.527 10.706 1.00 88.12 183 ILE A C 1
ATOM 1511 O O . ILE A 1 183 ? -1.019 11.535 9.508 1.00 88.12 183 ILE A O 1
ATOM 1515 N N . MET A 1 184 ? -1.943 10.512 11.276 1.00 89.62 184 MET A N 1
ATOM 1516 C CA . MET A 1 184 ? -2.413 9.357 10.509 1.00 89.62 184 MET A CA 1
ATOM 1517 C C . MET A 1 184 ? -3.374 9.773 9.387 1.00 89.62 184 MET A C 1
ATOM 1519 O O . MET A 1 184 ? -3.175 9.364 8.245 1.00 89.62 184 MET A O 1
ATOM 1523 N N . LEU A 1 185 ? -4.386 10.601 9.682 1.00 87.56 185 LEU A N 1
ATOM 1524 C CA . LEU A 1 185 ? -5.323 11.113 8.671 1.00 87.56 185 LEU A CA 1
ATOM 1525 C C . LEU A 1 185 ? -4.606 11.911 7.575 1.00 87.56 185 LEU A C 1
ATOM 1527 O O . LEU A 1 185 ? -4.945 11.785 6.399 1.00 87.56 185 LEU A O 1
ATOM 1531 N N . PHE A 1 186 ? -3.592 12.694 7.944 1.00 90.94 186 PHE A N 1
ATOM 1532 C CA . PHE A 1 186 ? -2.757 13.404 6.983 1.00 90.94 186 PHE A CA 1
ATOM 1533 C C . PHE A 1 186 ? -1.986 12.436 6.072 1.00 90.94 186 PHE A C 1
ATOM 1535 O O . PHE A 1 186 ? -1.991 12.621 4.856 1.00 90.94 186 PHE A O 1
ATOM 1542 N N . CYS A 1 187 ? -1.396 11.366 6.618 1.00 92.88 187 CYS A N 1
ATOM 1543 C CA . CYS A 1 187 ? -0.753 10.318 5.818 1.00 92.88 187 CYS A CA 1
ATOM 1544 C C . CYS A 1 187 ? -1.746 9.625 4.870 1.00 92.88 187 CYS A C 1
ATOM 1546 O O . CYS A 1 187 ? -1.424 9.429 3.698 1.00 92.88 187 CYS A O 1
ATOM 1548 N N . LEU A 1 188 ? -2.965 9.314 5.335 1.00 91.19 188 LEU A N 1
ATOM 1549 C CA . LEU A 1 188 ? -4.027 8.752 4.489 1.00 91.19 188 LEU A CA 1
ATOM 1550 C C . LEU A 1 188 ? -4.344 9.682 3.313 1.00 91.19 188 LEU A C 1
ATOM 1552 O O . LEU A 1 188 ? -4.326 9.251 2.159 1.00 91.19 188 LEU A O 1
ATOM 1556 N N . PHE A 1 189 ? -4.579 10.966 3.594 1.00 93.00 189 PHE A N 1
ATOM 1557 C CA . PHE A 1 189 ? -4.870 11.967 2.571 1.00 93.00 189 PHE A CA 1
ATOM 1558 C C . PHE A 1 189 ? -3.726 12.098 1.560 1.00 93.00 189 PHE A C 1
ATOM 1560 O O . PHE A 1 189 ? -3.947 12.016 0.351 1.00 93.00 189 PHE A O 1
ATOM 1567 N N . LEU A 1 190 ? -2.494 12.236 2.048 1.00 94.19 190 LEU A N 1
ATOM 1568 C CA . LEU A 1 190 ? -1.319 12.400 1.203 1.00 94.19 190 LEU A CA 1
ATOM 1569 C C . LEU A 1 190 ? -1.074 11.164 0.320 1.00 94.19 190 LEU A C 1
ATOM 1571 O O . LEU A 1 190 ? -0.714 11.304 -0.849 1.00 94.19 190 LEU A O 1
ATOM 1575 N N . SER A 1 191 ? -1.366 9.961 0.828 1.00 94.12 191 SER A N 1
ATOM 1576 C CA . SER A 1 191 ? -1.308 8.732 0.029 1.00 94.12 191 SER A CA 1
ATOM 1577 C C . SER A 1 191 ? -2.287 8.741 -1.153 1.00 94.12 191 SER A C 1
ATOM 1579 O O . SER A 1 191 ? -1.930 8.297 -2.243 1.00 94.12 191 SER A O 1
ATOM 1581 N N . ILE A 1 192 ? -3.494 9.293 -0.971 1.00 93.00 192 ILE A N 1
ATOM 1582 C CA . ILE A 1 192 ? -4.500 9.418 -2.037 1.00 93.00 192 ILE A CA 1
ATOM 1583 C C . ILE A 1 192 ? -4.055 10.453 -3.073 1.00 93.00 192 ILE A C 1
ATOM 1585 O O . ILE A 1 192 ? -4.184 10.207 -4.270 1.00 93.00 192 ILE A O 1
ATOM 1589 N N . VAL A 1 193 ? -3.488 11.583 -2.642 1.00 94.69 193 VAL A N 1
ATOM 1590 C CA . VAL A 1 193 ? -2.954 12.604 -3.562 1.00 94.69 193 VAL A CA 1
ATOM 1591 C C . VAL A 1 193 ? -1.854 12.019 -4.453 1.00 94.69 193 VAL A C 1
ATOM 1593 O O . VAL A 1 193 ? -1.873 12.217 -5.672 1.00 94.69 193 VAL A O 1
ATOM 1596 N N . PHE A 1 194 ? -0.924 11.252 -3.875 1.00 94.25 194 PHE A N 1
ATOM 1597 C CA . PHE A 1 194 ? 0.128 10.598 -4.653 1.00 94.25 194 PHE A CA 1
ATOM 1598 C C . PHE A 1 194 ? -0.400 9.492 -5.560 1.00 94.25 194 PHE A C 1
ATOM 1600 O O . PHE A 1 194 ? 0.071 9.383 -6.684 1.00 94.25 194 PHE A O 1
ATOM 1607 N N . LEU A 1 195 ? -1.410 8.734 -5.131 1.00 91.94 195 LEU A N 1
ATOM 1608 C CA . LEU A 1 195 ? -2.096 7.756 -5.977 1.00 91.94 195 LEU A CA 1
ATOM 1609 C C . LEU A 1 195 ? -2.764 8.426 -7.184 1.00 91.94 195 LEU A C 1
ATOM 1611 O O . LEU A 1 195 ? -2.607 7.965 -8.309 1.00 91.94 195 LEU A O 1
ATOM 1615 N N . ILE A 1 196 ? -3.486 9.531 -6.986 1.00 91.81 196 ILE A N 1
ATOM 1616 C CA . ILE A 1 196 ? -4.122 10.254 -8.098 1.00 91.81 196 ILE A CA 1
ATOM 1617 C C . ILE A 1 196 ? -3.050 10.776 -9.060 1.00 91.81 196 ILE A C 1
ATOM 1619 O O . ILE A 1 196 ? -3.176 10.616 -10.273 1.00 91.81 196 ILE A O 1
ATOM 1623 N N . THR A 1 197 ? -1.968 11.345 -8.522 1.00 91.25 197 THR A N 1
ATOM 1624 C CA . THR A 1 197 ? -0.825 11.805 -9.324 1.00 91.25 197 THR A CA 1
ATOM 1625 C C . THR A 1 197 ? -0.180 10.654 -10.101 1.00 91.25 197 THR A C 1
ATOM 1627 O O . THR A 1 197 ? 0.113 10.815 -11.282 1.00 91.25 197 THR A O 1
ATOM 1630 N N . ASP A 1 198 ? -0.014 9.488 -9.473 1.00 89.50 198 ASP A N 1
ATOM 1631 C CA . ASP A 1 198 ? 0.502 8.258 -10.084 1.00 89.50 198 ASP A CA 1
ATOM 1632 C C . ASP A 1 198 ? -0.350 7.830 -11.286 1.00 89.50 198 ASP A C 1
ATOM 1634 O O . ASP A 1 198 ? 0.175 7.651 -12.386 1.00 89.50 198 ASP A O 1
ATOM 1638 N N . VAL A 1 199 ? -1.674 7.764 -11.111 1.00 87.94 199 VAL A N 1
ATOM 1639 C CA . VAL A 1 199 ? -2.623 7.402 -12.176 1.00 87.94 199 VAL A CA 1
ATOM 1640 C C . VAL A 1 199 ? -2.589 8.415 -13.322 1.00 87.94 199 VAL A C 1
ATOM 1642 O O . VAL A 1 199 ? -2.497 8.024 -14.488 1.00 87.94 199 VAL A O 1
ATOM 1645 N N . ILE A 1 200 ? -2.623 9.716 -13.012 1.00 87.69 200 ILE A N 1
ATOM 1646 C CA . ILE A 1 200 ? -2.567 10.781 -14.026 1.00 87.69 200 ILE A CA 1
ATOM 1647 C C . ILE A 1 200 ? -1.251 10.703 -14.802 1.00 87.69 200 ILE A C 1
ATOM 1649 O O . ILE A 1 200 ? -1.265 10.733 -16.033 1.00 87.69 200 ILE A O 1
ATOM 1653 N N . PHE A 1 201 ? -0.120 10.567 -14.107 1.00 84.56 201 PHE A N 1
ATOM 1654 C CA . PHE A 1 201 ? 1.196 10.471 -14.734 1.00 84.56 201 PHE A CA 1
ATOM 1655 C C . PHE A 1 201 ? 1.304 9.226 -15.619 1.00 84.56 201 PHE A C 1
ATOM 1657 O O . PHE A 1 201 ? 1.801 9.294 -16.746 1.00 84.56 201 PHE A O 1
ATOM 1664 N N . MET A 1 202 ? 0.783 8.092 -15.153 1.00 80.38 202 MET A N 1
ATOM 1665 C CA . MET A 1 202 ? 0.780 6.850 -15.916 1.00 80.38 202 MET A CA 1
ATOM 1666 C C . MET A 1 202 ? -0.022 6.976 -17.222 1.00 80.38 202 MET A C 1
ATOM 1668 O O . MET A 1 202 ? 0.472 6.574 -18.276 1.00 80.38 202 MET A O 1
ATOM 1672 N N . ILE A 1 203 ? -1.210 7.589 -17.178 1.00 80.06 203 ILE A N 1
ATOM 1673 C CA . ILE A 1 203 ? -2.082 7.768 -18.353 1.00 80.06 203 ILE A CA 1
ATOM 1674 C C . ILE A 1 203 ? -1.531 8.834 -19.313 1.00 80.06 203 ILE A C 1
ATOM 1676 O O . ILE A 1 203 ? -1.523 8.628 -20.530 1.00 80.06 203 ILE A O 1
ATOM 1680 N N . ALA A 1 204 ? -1.090 9.978 -18.784 1.00 75.81 204 ALA A N 1
ATOM 1681 C CA . ALA A 1 204 ? -0.707 11.142 -19.583 1.00 75.81 204 ALA A CA 1
ATOM 1682 C C . ALA A 1 204 ? 0.726 11.058 -20.132 1.00 75.81 204 ALA A C 1
ATOM 1684 O O . ALA A 1 204 ? 0.979 11.490 -21.256 1.00 75.81 204 ALA A O 1
ATOM 1685 N N . VAL A 1 205 ? 1.662 10.502 -19.354 1.00 67.50 205 VAL A N 1
ATOM 1686 C CA . VAL A 1 205 ? 3.106 10.551 -19.647 1.00 67.50 205 VAL A CA 1
ATOM 1687 C C . VAL A 1 205 ? 3.665 9.170 -19.997 1.00 67.50 205 VAL A C 1
ATOM 1689 O O . VAL A 1 205 ? 4.500 9.050 -20.896 1.00 67.50 205 VAL A O 1
ATOM 1692 N N . SER A 1 206 ? 3.189 8.101 -19.350 1.00 59.53 206 SER A N 1
ATOM 1693 C CA . SER A 1 206 ? 3.863 6.792 -19.391 1.00 59.53 206 SER A CA 1
ATOM 1694 C C . SER A 1 206 ? 3.508 5.877 -20.575 1.00 59.53 206 SER A C 1
ATOM 1696 O O . SER A 1 206 ? 3.900 4.713 -20.598 1.00 59.53 206 SER A O 1
ATOM 1698 N N . LYS A 1 207 ? 2.915 6.402 -21.662 1.00 53.81 207 LYS A N 1
ATOM 1699 C CA . LYS A 1 207 ? 2.858 5.674 -22.956 1.00 53.81 207 LYS A CA 1
ATOM 1700 C C . LYS A 1 207 ? 4.250 5.310 -23.516 1.00 53.81 207 LYS A C 1
ATOM 1702 O O . LYS A 1 207 ? 4.332 4.595 -24.510 1.00 53.81 207 LYS A O 1
ATOM 1707 N N . ARG A 1 208 ? 5.336 5.818 -22.915 1.00 46.12 208 ARG A N 1
ATOM 1708 C CA . ARG A 1 208 ? 6.735 5.642 -23.342 1.00 46.12 208 ARG A CA 1
ATOM 1709 C C . ARG A 1 208 ? 7.663 5.071 -22.252 1.00 46.12 208 ARG A C 1
ATOM 1711 O O . ARG A 1 208 ? 8.834 5.424 -22.230 1.00 46.12 208 ARG A O 1
ATOM 1718 N N . GLY A 1 209 ? 7.159 4.229 -21.342 1.00 52.50 209 GLY A N 1
ATOM 1719 C CA . GLY A 1 209 ? 8.021 3.481 -20.406 1.00 52.50 209 GLY A CA 1
ATOM 1720 C C . GLY A 1 209 ? 8.747 4.355 -19.374 1.00 52.50 209 GLY A C 1
ATOM 1721 O O . GLY A 1 209 ? 9.910 4.123 -19.061 1.00 52.50 209 GLY A O 1
ATOM 1722 N N . GLY A 1 210 ? 8.083 5.401 -18.873 1.00 58.12 210 GLY A N 1
ATOM 1723 C CA . GLY A 1 210 ? 8.673 6.332 -17.913 1.00 58.12 210 GLY A CA 1
ATOM 1724 C C . GLY A 1 210 ? 8.700 5.775 -16.488 1.00 58.12 210 GLY A C 1
ATOM 1725 O O . GLY A 1 210 ? 7.700 5.244 -15.999 1.00 58.12 210 GLY A O 1
ATOM 1726 N N . ILE A 1 211 ? 9.833 5.962 -15.808 1.00 70.69 211 ILE A N 1
ATOM 1727 C CA . ILE A 1 211 ? 9.995 5.714 -14.372 1.00 70.69 211 ILE A CA 1
ATOM 1728 C C . ILE A 1 211 ? 9.068 6.652 -13.596 1.00 70.69 211 ILE A C 1
ATOM 1730 O O . ILE A 1 211 ? 9.119 7.870 -13.771 1.00 70.69 211 ILE A O 1
ATOM 1734 N N . ASN A 1 212 ? 8.210 6.082 -12.751 1.00 81.75 212 ASN A N 1
ATOM 1735 C CA . ASN A 1 212 ? 7.221 6.823 -11.979 1.00 81.75 212 ASN A CA 1
ATOM 1736 C C . ASN A 1 212 ? 7.514 6.672 -10.475 1.00 81.75 212 ASN A C 1
ATOM 1738 O O . ASN A 1 212 ? 7.400 5.562 -9.958 1.00 81.75 212 ASN A O 1
ATOM 1742 N N . PRO A 1 213 ? 7.884 7.749 -9.760 1.00 85.88 213 PRO A N 1
ATOM 1743 C CA . PRO A 1 213 ? 8.181 7.691 -8.330 1.00 85.88 213 PRO A CA 1
ATOM 1744 C C . PRO A 1 213 ? 6.928 7.771 -7.438 1.00 85.88 213 PRO A C 1
ATOM 1746 O O . PRO A 1 213 ? 6.999 7.447 -6.252 1.00 85.88 213 PRO A O 1
ATOM 1749 N N . PHE A 1 214 ? 5.780 8.214 -7.966 1.00 89.75 214 PHE A N 1
ATOM 1750 C CA . PHE A 1 214 ? 4.615 8.579 -7.154 1.00 89.75 214 PHE A CA 1
ATOM 1751 C C . PHE A 1 214 ? 3.955 7.379 -6.476 1.00 89.75 214 PHE A C 1
ATOM 1753 O O . PHE A 1 214 ? 3.529 7.496 -5.328 1.00 89.75 214 PHE A O 1
ATOM 1760 N N . TRP A 1 215 ? 3.939 6.208 -7.116 1.00 89.31 215 TRP A N 1
ATOM 1761 C CA . TRP A 1 215 ? 3.430 4.994 -6.473 1.00 89.31 215 TRP A CA 1
ATOM 1762 C C . TRP A 1 215 ? 4.253 4.594 -5.236 1.00 89.31 215 TRP A C 1
ATOM 1764 O O . TRP A 1 215 ? 3.679 4.102 -4.265 1.00 89.31 215 TRP A O 1
ATOM 1774 N N . ARG A 1 216 ? 5.574 4.846 -5.223 1.00 90.88 216 ARG A N 1
ATOM 1775 C CA . ARG A 1 216 ? 6.443 4.575 -4.059 1.00 90.88 216 ARG A CA 1
ATOM 1776 C C . ARG A 1 216 ? 6.134 5.524 -2.916 1.00 90.88 216 ARG A C 1
ATOM 1778 O O . ARG A 1 216 ? 6.036 5.095 -1.773 1.00 90.88 216 ARG A O 1
ATOM 1785 N N . LEU A 1 217 ? 5.912 6.801 -3.233 1.00 92.44 217 LEU A N 1
ATOM 1786 C CA . LEU A 1 217 ? 5.445 7.782 -2.254 1.00 92.44 217 LEU A CA 1
ATOM 1787 C C . LEU A 1 217 ? 4.095 7.353 -1.669 1.00 92.44 217 LEU A C 1
ATOM 1789 O O . LEU A 1 217 ? 3.946 7.298 -0.449 1.00 92.44 217 LEU A O 1
ATOM 1793 N N . ALA A 1 218 ? 3.136 6.983 -2.522 1.00 93.00 218 ALA A N 1
ATOM 1794 C CA . ALA A 1 218 ? 1.831 6.501 -2.082 1.00 93.00 218 ALA A CA 1
ATOM 1795 C C . ALA A 1 218 ? 1.962 5.277 -1.161 1.00 93.00 218 ALA A C 1
ATOM 1797 O O . ALA A 1 218 ? 1.342 5.257 -0.101 1.00 93.00 218 ALA A O 1
ATOM 1798 N N . LEU A 1 219 ? 2.800 4.298 -1.522 1.00 92.81 219 LEU A N 1
ATOM 1799 C CA . LEU A 1 219 ? 3.093 3.119 -0.703 1.00 92.81 219 LEU A CA 1
ATOM 1800 C C . LEU A 1 219 ? 3.637 3.508 0.673 1.00 92.81 219 LEU A C 1
ATOM 1802 O O . LEU A 1 219 ? 3.084 3.088 1.684 1.00 92.81 219 LEU A O 1
ATOM 1806 N N . VAL A 1 220 ? 4.666 4.356 0.728 1.00 94.50 220 VAL A N 1
ATOM 1807 C CA . VAL A 1 220 ? 5.278 4.771 1.997 1.00 94.50 220 VAL A CA 1
ATOM 1808 C C . VAL A 1 220 ? 4.260 5.447 2.914 1.00 94.50 220 VAL A C 1
ATOM 1810 O O . VAL A 1 220 ? 4.201 5.120 4.097 1.00 94.50 220 VAL A O 1
ATOM 1813 N N . PHE A 1 221 ? 3.418 6.347 2.393 1.00 94.81 221 PHE A N 1
ATOM 1814 C CA . PHE A 1 221 ? 2.400 7.014 3.214 1.00 94.81 221 PHE A CA 1
ATOM 1815 C C . PHE A 1 221 ? 1.274 6.076 3.664 1.00 94.81 221 PHE A C 1
ATOM 1817 O O . PHE A 1 221 ? 0.775 6.232 4.783 1.00 94.81 221 PHE A O 1
ATOM 1824 N N . LYS A 1 222 ? 0.909 5.079 2.848 1.00 93.25 222 LYS A N 1
ATOM 1825 C CA . LYS A 1 222 ? -0.014 4.009 3.256 1.00 93.25 222 LYS A CA 1
ATOM 1826 C C . LYS A 1 222 ? 0.557 3.223 4.425 1.00 93.25 222 LYS A C 1
ATOM 1828 O O . LYS A 1 222 ? -0.045 3.215 5.499 1.00 93.25 222 LYS A O 1
ATOM 1833 N N . CYS A 1 223 ? 1.757 2.672 4.259 1.00 93.44 223 CYS A N 1
ATOM 1834 C CA . CYS A 1 223 ? 2.415 1.905 5.308 1.00 93.44 223 CYS A CA 1
ATOM 1835 C C . CYS A 1 223 ? 2.632 2.760 6.569 1.00 93.44 223 CYS A C 1
ATOM 1837 O O . CYS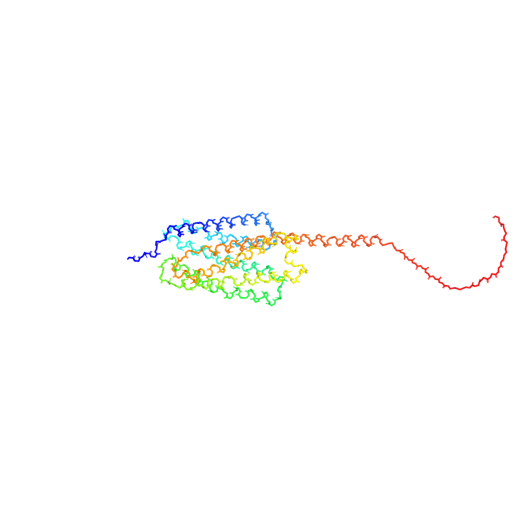 A 1 223 ? 2.374 2.299 7.677 1.00 93.44 223 CYS A O 1
ATOM 1839 N N . ALA A 1 224 ? 3.013 4.036 6.429 1.00 93.75 224 ALA A N 1
ATOM 1840 C CA . ALA A 1 224 ? 3.163 4.949 7.563 1.00 93.75 224 ALA A CA 1
ATOM 1841 C C . ALA A 1 224 ? 1.857 5.119 8.349 1.00 93.75 224 ALA A C 1
ATOM 1843 O O . ALA A 1 224 ? 1.859 5.056 9.577 1.00 93.75 224 ALA A O 1
ATOM 1844 N N . SER A 1 225 ? 0.726 5.279 7.659 1.00 91.88 225 SER A N 1
ATOM 1845 C CA . SER A 1 225 ? -0.578 5.366 8.322 1.00 91.88 225 SER A CA 1
ATOM 1846 C C . SER A 1 225 ? -0.977 4.059 9.026 1.00 91.88 225 SER A C 1
ATOM 1848 O O . SER A 1 225 ? -1.658 4.098 10.050 1.00 91.88 225 SER A O 1
ATOM 1850 N N . ASP A 1 226 ? -0.536 2.900 8.527 1.00 91.12 226 ASP A N 1
ATOM 1851 C CA . ASP A 1 226 ? -0.746 1.598 9.166 1.00 91.12 226 ASP A CA 1
ATOM 1852 C C . ASP A 1 226 ? 0.052 1.470 10.463 1.00 91.12 226 ASP A C 1
ATOM 1854 O O . ASP A 1 226 ? -0.516 1.082 11.489 1.00 91.12 226 ASP A O 1
ATOM 1858 N N . VAL A 1 227 ? 1.319 1.888 10.448 1.00 90.88 227 VAL A N 1
ATOM 1859 C CA . VAL A 1 227 ? 2.166 1.941 11.648 1.00 90.88 227 VAL A CA 1
ATOM 1860 C C . VAL A 1 227 ? 1.594 2.910 12.687 1.00 90.88 227 VAL A C 1
ATOM 1862 O O . VAL A 1 227 ? 1.419 2.531 13.842 1.00 90.88 227 VAL A O 1
ATOM 1865 N N . ILE A 1 228 ? 1.217 4.131 12.288 1.00 88.50 228 ILE A N 1
ATOM 1866 C CA . ILE A 1 228 ? 0.663 5.126 13.226 1.00 88.50 228 ILE A CA 1
ATOM 1867 C C . ILE A 1 228 ? -0.676 4.649 13.811 1.00 88.50 228 ILE A C 1
ATOM 1869 O O . ILE A 1 228 ? -0.946 4.861 14.995 1.00 88.50 228 ILE A O 1
ATOM 1873 N N . PHE A 1 229 ? -1.511 3.972 13.014 1.00 84.06 229 PHE A N 1
ATOM 1874 C CA . PHE A 1 229 ? -2.777 3.413 13.495 1.00 84.06 229 PHE A CA 1
ATOM 1875 C C . PHE A 1 229 ? -2.567 2.372 14.608 1.00 84.06 229 PHE A C 1
ATOM 1877 O O . PHE A 1 229 ? -3.333 2.351 15.575 1.00 84.06 229 PHE A O 1
ATOM 1884 N N . LEU A 1 230 ? -1.535 1.522 14.504 1.00 79.25 230 LEU A N 1
ATOM 1885 C CA . LEU A 1 230 ? -1.194 0.564 15.564 1.00 79.25 230 LEU A CA 1
ATOM 1886 C C . LEU A 1 230 ? -0.850 1.258 16.882 1.00 79.25 230 LEU A C 1
ATOM 1888 O O . LEU A 1 230 ? -1.324 0.835 17.942 1.00 79.25 230 LEU A O 1
ATOM 1892 N N . ASP A 1 231 ? -0.052 2.320 16.803 1.00 72.88 231 ASP A N 1
ATOM 1893 C CA . ASP A 1 231 ? 0.406 3.074 17.969 1.00 72.88 231 ASP A CA 1
ATOM 1894 C C . ASP A 1 231 ? -0.754 3.794 18.672 1.00 72.88 231 ASP A C 1
ATOM 1896 O O . ASP A 1 231 ? -0.800 3.862 19.907 1.00 72.88 231 ASP A O 1
ATOM 1900 N N . ASP A 1 232 ? -1.719 4.313 17.904 1.00 68.12 232 ASP A N 1
ATOM 1901 C CA . ASP A 1 232 ? -2.845 5.077 18.446 1.00 68.12 232 ASP A CA 1
ATOM 1902 C C . ASP A 1 232 ? -3.957 4.186 19.021 1.00 68.12 232 ASP A C 1
ATOM 1904 O O . ASP A 1 232 ? -4.483 4.509 20.091 1.00 68.12 232 ASP A O 1
ATOM 1908 N N . PHE A 1 233 ? -4.241 3.017 18.419 1.00 59.41 233 PHE A N 1
ATOM 1909 C CA . PHE A 1 233 ? -5.226 2.055 18.948 1.00 59.41 233 PHE A CA 1
ATOM 1910 C C . PHE A 1 233 ? -4.907 1.635 20.388 1.00 59.41 233 PHE A C 1
ATOM 1912 O O . PHE A 1 233 ? -5.815 1.477 21.201 1.00 59.41 233 PHE A O 1
ATOM 1919 N N . LYS A 1 234 ? -3.619 1.509 20.733 1.00 56.41 234 LYS A N 1
ATOM 1920 C CA . LYS A 1 234 ? -3.184 1.250 22.111 1.00 56.41 234 LYS A CA 1
ATOM 1921 C C . LYS A 1 234 ? -3.587 2.390 23.045 1.00 56.41 234 LYS A C 1
ATOM 1923 O O . LYS A 1 234 ? -4.213 2.132 24.061 1.00 56.41 234 LYS A O 1
ATOM 1928 N N . SER A 1 235 ? -3.303 3.639 22.676 1.00 60.28 235 SER A N 1
ATOM 1929 C CA . SER A 1 235 ? -3.651 4.796 23.511 1.00 60.28 235 SER A CA 1
ATOM 1930 C C . SER A 1 235 ? -5.165 4.996 23.651 1.00 60.28 235 SER A C 1
ATOM 1932 O O . SER A 1 235 ? -5.640 5.414 24.702 1.00 60.28 235 SER A O 1
ATOM 1934 N N . VAL A 1 236 ? -5.940 4.663 22.615 1.00 58.25 236 VAL A N 1
ATOM 1935 C CA . VAL A 1 236 ? -7.408 4.687 22.660 1.00 58.25 236 VAL A CA 1
ATOM 1936 C C . VAL A 1 236 ? -7.944 3.559 23.543 1.00 58.25 236 VAL A C 1
ATOM 1938 O O . VAL A 1 236 ? -8.809 3.811 24.378 1.00 58.25 236 VAL A O 1
ATOM 1941 N N . LEU A 1 237 ? -7.408 2.341 23.423 1.00 52.66 237 LEU A N 1
ATOM 1942 C CA . LEU A 1 237 ? -7.773 1.210 24.279 1.00 52.66 237 LEU A CA 1
ATOM 1943 C C . LEU A 1 237 ? -7.420 1.471 25.750 1.00 52.66 237 LEU A C 1
ATOM 1945 O O . LEU A 1 237 ? -8.227 1.175 26.628 1.00 52.66 237 LEU A O 1
ATOM 1949 N N . ASP A 1 238 ? -6.254 2.060 26.006 1.00 56.69 238 ASP A N 1
ATOM 1950 C CA . ASP A 1 238 ? -5.794 2.421 27.348 1.00 56.69 238 ASP A CA 1
ATOM 1951 C C . ASP A 1 238 ? -6.695 3.519 27.949 1.00 56.69 238 ASP A C 1
ATOM 1953 O O . ASP A 1 238 ? -7.150 3.394 29.081 1.00 56.69 238 ASP A O 1
ATOM 1957 N N . ARG A 1 239 ? -7.104 4.529 27.166 1.00 62.91 239 ARG A N 1
ATOM 1958 C CA . ARG A 1 239 ? -8.081 5.543 27.619 1.00 62.91 239 ARG A CA 1
ATOM 1959 C C . ARG A 1 239 ? -9.472 4.963 27.903 1.00 62.91 239 ARG A C 1
ATOM 1961 O O . ARG A 1 239 ? -10.151 5.409 28.833 1.00 62.91 239 ARG A O 1
ATOM 1968 N N . ILE A 1 240 ? -9.915 3.979 27.116 1.00 54.84 240 ILE A N 1
ATOM 1969 C CA . ILE A 1 240 ? -11.184 3.271 27.349 1.00 54.84 240 ILE A CA 1
ATOM 1970 C C . ILE A 1 240 ? -11.093 2.418 28.621 1.00 54.84 240 ILE A C 1
ATOM 1972 O O . ILE A 1 240 ? -12.036 2.426 29.414 1.00 54.84 240 ILE A O 1
ATOM 1976 N N . SER A 1 241 ? -9.974 1.721 28.847 1.00 53.25 241 SER A N 1
ATOM 1977 C CA . SER A 1 241 ? -9.774 0.900 30.048 1.00 53.25 241 SER A CA 1
ATOM 1978 C C . SER A 1 241 ? -9.697 1.756 31.317 1.00 53.25 241 SER A C 1
ATOM 1980 O O . SER A 1 241 ? -10.358 1.434 32.305 1.00 53.25 241 SER A O 1
ATOM 1982 N N . GLU A 1 242 ? -9.006 2.897 31.267 1.00 67.25 242 GLU A N 1
ATOM 1983 C CA . GLU A 1 242 ? -8.959 3.877 32.357 1.00 67.25 242 GLU A CA 1
ATOM 1984 C C . GLU A 1 242 ? -10.344 4.461 32.652 1.00 67.25 242 GLU A C 1
ATOM 1986 O O . GLU A 1 242 ? -10.755 4.534 33.809 1.00 67.25 242 GLU A O 1
ATOM 1991 N N . SER A 1 243 ? -11.109 4.819 31.618 1.00 63.91 243 SER A N 1
ATOM 1992 C CA . SER A 1 243 ? -12.471 5.348 31.779 1.00 63.91 243 SER A CA 1
ATOM 1993 C C . SER A 1 243 ? -13.443 4.306 32.347 1.00 63.91 243 SER A C 1
ATOM 1995 O O . SER A 1 243 ? -14.319 4.649 33.145 1.00 63.91 243 SER A O 1
ATOM 1997 N N . ALA A 1 244 ? -13.295 3.035 31.960 1.00 60.88 244 ALA A N 1
ATOM 1998 C CA . ALA A 1 244 ? -14.084 1.927 32.494 1.00 60.88 244 ALA A CA 1
ATOM 1999 C C . ALA A 1 244 ? -13.735 1.635 33.963 1.00 60.88 244 ALA A C 1
ATOM 2001 O O . ALA A 1 244 ? -14.645 1.555 34.790 1.00 60.88 244 ALA A O 1
ATOM 2002 N N . MET A 1 245 ? -12.443 1.569 34.312 1.00 64.69 245 MET A N 1
ATOM 2003 C CA . MET A 1 245 ? -11.999 1.429 35.707 1.00 64.69 245 MET A CA 1
ATOM 2004 C C . MET A 1 245 ? -12.486 2.591 36.570 1.00 64.69 245 MET A C 1
ATOM 2006 O O . MET A 1 245 ? -13.046 2.363 37.637 1.00 64.69 245 MET A O 1
ATOM 2010 N N . ARG A 1 246 ? -12.376 3.834 36.083 1.00 67.88 246 ARG A N 1
ATOM 2011 C CA . ARG A 1 246 ? -12.832 5.017 36.826 1.00 67.88 246 ARG A CA 1
ATOM 2012 C C . ARG A 1 246 ? -14.329 4.965 37.136 1.00 67.88 246 ARG A C 1
ATOM 2014 O O . ARG A 1 246 ? -14.731 5.373 38.223 1.00 67.88 246 ARG A O 1
ATOM 2021 N N . LYS A 1 247 ? -15.157 4.436 36.224 1.00 67.75 247 LYS A N 1
ATOM 2022 C CA . LYS A 1 247 ? -16.587 4.208 36.494 1.00 67.75 247 LYS A CA 1
ATOM 2023 C C . LYS A 1 247 ? -16.787 3.161 37.590 1.00 67.75 247 LYS A C 1
ATOM 2025 O O . LYS A 1 247 ? -17.529 3.446 38.521 1.00 67.75 247 LYS A O 1
ATOM 2030 N N . ILE A 1 248 ? -16.105 2.014 37.520 1.00 66.56 248 ILE A N 1
ATOM 2031 C CA . ILE A 1 248 ? -16.208 0.938 38.526 1.00 66.56 248 ILE A CA 1
ATOM 2032 C C . ILE A 1 248 ? -15.816 1.450 39.917 1.00 66.56 248 ILE A C 1
ATOM 2034 O O . ILE A 1 248 ? -16.610 1.338 40.844 1.00 66.56 248 ILE A O 1
ATOM 2038 N N . THR A 1 249 ? -14.667 2.119 40.046 1.00 70.50 249 THR A N 1
ATOM 2039 C CA . THR A 1 249 ? -14.221 2.701 41.324 1.00 70.50 249 THR A CA 1
ATOM 2040 C C . THR A 1 249 ? -15.206 3.747 41.861 1.00 70.50 249 THR A C 1
ATOM 2042 O O . THR A 1 249 ? -15.426 3.835 43.066 1.00 70.50 249 THR A O 1
ATOM 2045 N N . THR A 1 250 ? -15.838 4.536 40.982 1.00 69.94 250 THR A N 1
ATOM 2046 C CA . THR A 1 250 ? -16.862 5.515 41.396 1.00 69.94 250 THR A CA 1
ATOM 2047 C C . THR A 1 250 ? -18.148 4.831 41.882 1.00 69.94 250 THR A C 1
ATOM 2049 O O . THR A 1 250 ? -18.771 5.320 42.823 1.00 69.94 250 THR A O 1
ATOM 2052 N N . PHE A 1 251 ? -18.550 3.712 41.266 1.00 67.44 251 PHE A N 1
ATOM 2053 C CA . PHE A 1 251 ? -19.701 2.915 41.710 1.00 67.44 251 PHE A CA 1
ATOM 2054 C C . PHE A 1 251 ? -19.436 2.233 43.057 1.00 67.44 251 PHE A C 1
ATOM 2056 O O . PHE A 1 251 ? -20.254 2.382 43.959 1.00 67.44 251 PHE A O 1
ATOM 2063 N N . GLU A 1 252 ? -18.275 1.597 43.238 1.00 64.12 252 GLU A N 1
ATOM 2064 C CA . GLU A 1 252 ? -17.884 0.998 44.525 1.00 64.12 252 GLU A CA 1
ATOM 2065 C C . GLU A 1 252 ? -17.848 2.044 45.650 1.00 64.12 252 GLU A C 1
ATOM 2067 O O . GLU A 1 252 ? -18.387 1.819 46.732 1.00 64.12 252 GLU A O 1
ATOM 2072 N N . TYR A 1 253 ? -17.300 3.237 45.392 1.00 59.59 253 TYR A N 1
ATOM 2073 C CA . TYR A 1 253 ? -17.316 4.327 46.373 1.00 59.59 253 TYR A CA 1
ATOM 2074 C C . TYR A 1 253 ? -18.743 4.766 46.748 1.00 59.59 253 TYR A C 1
ATOM 2076 O O . TYR A 1 253 ? -19.018 5.045 47.913 1.00 59.59 253 TYR A O 1
ATOM 2084 N N . ARG A 1 254 ? -19.671 4.812 45.783 1.00 57.84 254 ARG A N 1
ATOM 2085 C CA . ARG A 1 254 ? -21.069 5.212 46.016 1.00 57.84 254 ARG A CA 1
ATOM 2086 C C . ARG A 1 254 ? -21.870 4.155 46.786 1.00 57.84 254 ARG A C 1
ATOM 2088 O O . ARG A 1 254 ? -22.690 4.531 47.627 1.00 57.84 254 ARG A O 1
ATOM 2095 N N . ASP A 1 255 ? -21.609 2.874 46.545 1.00 59.41 255 ASP A N 1
ATOM 2096 C CA . ASP A 1 255 ? -22.230 1.777 47.298 1.00 59.41 255 ASP A CA 1
ATOM 2097 C C . ASP A 1 255 ? -21.721 1.723 48.745 1.00 59.41 255 ASP A C 1
ATOM 2099 O O . ASP A 1 255 ? -22.503 1.498 49.667 1.00 59.41 255 ASP A O 1
ATOM 2103 N N . HIS A 1 256 ? -20.445 2.040 48.981 1.00 57.69 256 HIS A N 1
ATOM 2104 C CA . HIS A 1 256 ? -19.896 2.137 50.337 1.00 57.69 256 HIS A CA 1
ATOM 2105 C C . HIS A 1 256 ? -20.253 3.440 51.076 1.00 57.69 256 HIS A C 1
ATOM 2107 O O . HIS A 1 256 ? -20.158 3.485 52.302 1.00 57.69 256 HIS A O 1
ATOM 2113 N N . ALA A 1 257 ? -20.675 4.491 50.365 1.00 57.06 257 ALA A N 1
ATOM 2114 C CA . ALA A 1 257 ? -21.019 5.792 50.946 1.00 57.06 257 ALA A CA 1
ATOM 2115 C C . ALA A 1 257 ? -22.523 6.003 51.204 1.00 57.06 257 ALA A C 1
ATOM 2117 O O . ALA A 1 257 ? -22.899 7.092 51.631 1.00 57.06 257 ALA A O 1
ATOM 2118 N N . SER A 1 258 ? -23.386 5.009 50.960 1.00 46.81 258 SER A N 1
ATOM 2119 C CA . SER A 1 258 ? -24.828 5.103 51.241 1.00 46.81 258 SER A CA 1
ATOM 2120 C C . SER A 1 258 ? -25.137 4.613 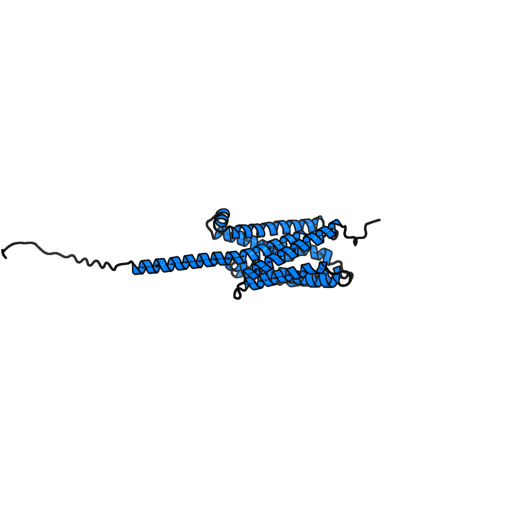52.667 1.00 46.81 258 SER A C 1
ATOM 2122 O O . SER A 1 258 ? -25.135 3.403 52.895 1.00 46.81 258 SER A O 1
ATOM 2124 N N . PRO A 1 259 ? -25.430 5.488 53.654 1.00 47.88 259 PRO A N 1
ATOM 2125 C CA . PRO A 1 259 ? -25.893 5.052 54.964 1.00 47.88 259 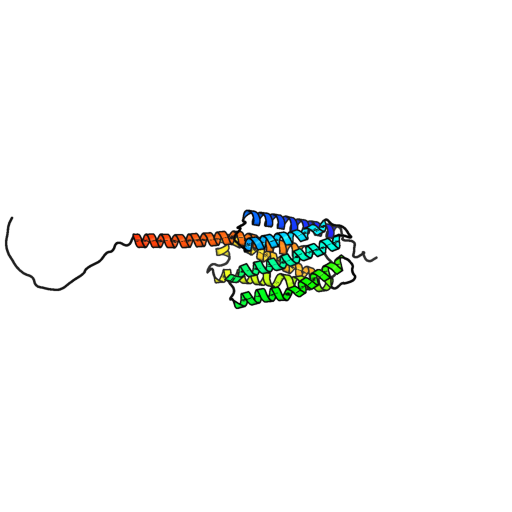PRO A CA 1
ATOM 2126 C C . PRO A 1 259 ? -27.373 4.675 54.850 1.00 47.88 259 PRO A C 1
ATOM 2128 O O . PRO A 1 259 ? -28.187 5.449 54.346 1.00 47.88 259 PRO A O 1
ATOM 2131 N N . SER A 1 260 ? -27.737 3.493 55.338 1.00 46.09 260 SER A N 1
ATOM 2132 C CA . SER A 1 260 ? -29.120 3.032 55.452 1.00 46.09 260 SER A CA 1
ATOM 2133 C C . SER A 1 260 ? -29.922 3.930 56.407 1.00 46.09 260 SER A C 1
ATOM 2135 O O . SER A 1 260 ? -29.980 3.677 57.611 1.00 46.09 260 SER A O 1
ATOM 2137 N N . VAL A 1 261 ? -30.547 4.987 55.887 1.00 45.78 261 VAL A N 1
ATOM 2138 C CA . VAL A 1 261 ? -31.544 5.780 56.617 1.00 45.78 261 VAL A CA 1
ATOM 2139 C C . VAL A 1 261 ? -32.907 5.120 56.411 1.00 45.78 261 VAL A C 1
ATOM 2141 O O . VAL A 1 261 ? -33.640 5.448 55.483 1.00 45.78 261 VAL A O 1
ATOM 2144 N N . ASN A 1 262 ? -33.241 4.159 57.276 1.00 39.47 262 ASN A N 1
ATOM 2145 C CA . ASN A 1 262 ? -34.608 3.656 57.400 1.00 39.47 262 ASN A CA 1
ATOM 2146 C C . ASN A 1 262 ? -35.408 4.613 58.289 1.00 39.47 262 ASN A C 1
ATOM 2148 O O . ASN A 1 262 ? -35.259 4.642 59.510 1.00 39.47 262 ASN A O 1
ATOM 2152 N N . GLN A 1 263 ? -36.255 5.409 57.644 1.00 42.53 263 GLN A N 1
ATOM 2153 C CA . GLN A 1 263 ? -37.240 6.285 58.262 1.00 42.53 263 GLN A CA 1
ATOM 2154 C C . GLN A 1 263 ? -38.507 5.454 58.532 1.00 42.53 263 GLN A C 1
ATOM 2156 O O . GLN A 1 263 ? -39.200 5.065 57.595 1.00 42.53 263 GLN A O 1
ATOM 2161 N N . HIS A 1 264 ? -38.800 5.142 59.799 1.00 37.53 264 HIS A N 1
ATOM 2162 C CA . HIS A 1 264 ? -40.045 4.473 60.190 1.00 37.53 264 HIS A CA 1
ATOM 2163 C C . HIS A 1 264 ? -41.021 5.516 60.750 1.00 37.53 264 HIS A C 1
ATOM 2165 O O . HIS A 1 264 ? -40.972 5.883 61.923 1.00 37.53 264 HIS A O 1
ATOM 2171 N N . THR A 1 265 ? -41.897 6.022 59.888 1.00 43.41 265 THR A N 1
ATOM 2172 C CA . THR A 1 265 ? -43.040 6.870 60.242 1.00 43.41 265 THR A CA 1
ATOM 2173 C C . THR A 1 265 ? -44.253 5.976 60.486 1.00 43.41 265 THR A C 1
ATOM 2175 O O . THR A 1 265 ? -44.710 5.296 59.573 1.00 43.41 265 THR A O 1
ATOM 2178 N N . SER A 1 266 ? -44.804 5.990 61.700 1.00 37.97 266 SER A N 1
ATOM 2179 C CA . SER A 1 266 ? -46.149 5.471 61.972 1.00 37.97 266 SER A CA 1
ATOM 2180 C C . SER A 1 266 ? -46.917 6.526 62.760 1.00 37.97 266 SER A C 1
ATOM 2182 O O . SER A 1 266 ? -46.593 6.808 63.910 1.00 37.97 266 SER A O 1
ATOM 2184 N N . GLY A 1 267 ? -47.894 7.154 62.107 1.00 38.00 267 GLY A N 1
ATOM 2185 C CA . GLY A 1 267 ? -48.864 8.047 62.736 1.00 38.00 267 GLY A CA 1
ATOM 2186 C C . GLY A 1 267 ? -50.138 7.293 63.120 1.00 38.00 267 GLY A C 1
ATOM 2187 O O . GLY A 1 267 ? -50.496 6.321 62.459 1.00 38.00 267 GLY A O 1
ATOM 2188 N N . GLY A 1 268 ? -50.836 7.762 64.161 1.00 35.28 268 GLY A N 1
ATOM 2189 C CA . GLY A 1 268 ? -52.203 7.320 64.450 1.00 35.28 268 GLY A CA 1
ATOM 2190 C C . GLY A 1 268 ? -52.713 7.563 65.876 1.00 35.28 268 GLY A C 1
ATOM 2191 O O . GLY A 1 268 ? -52.717 6.640 66.672 1.00 35.28 268 GLY A O 1
ATOM 2192 N N . ASN A 1 269 ? -53.206 8.785 66.118 1.00 37.03 269 ASN A N 1
ATOM 2193 C CA . ASN A 1 269 ? -54.366 9.188 66.941 1.00 37.03 269 ASN A CA 1
ATOM 2194 C C . ASN A 1 269 ? -54.532 8.769 68.421 1.00 37.03 269 ASN A C 1
ATOM 2196 O O . ASN A 1 269 ? -54.723 7.602 68.736 1.00 37.03 269 ASN A O 1
ATOM 2200 N N . GLY A 1 270 ? -54.752 9.780 69.283 1.00 34.53 270 GLY A N 1
ATOM 2201 C CA . GLY A 1 270 ? -55.644 9.655 70.448 1.00 34.53 270 GLY A CA 1
ATOM 2202 C C . GLY A 1 270 ? -55.353 10.571 71.648 1.00 34.53 270 GLY A C 1
ATOM 2203 O O . GLY A 1 270 ? -54.514 10.234 72.464 1.00 34.53 270 GLY A O 1
ATOM 2204 N N . LEU A 1 271 ? -56.120 11.667 71.762 1.00 34.53 271 LEU A N 1
ATOM 2205 C CA . LEU A 1 271 ? -56.571 12.382 72.981 1.00 34.53 271 LEU A CA 1
ATOM 2206 C C . LEU A 1 271 ? -55.562 12.841 74.076 1.00 34.53 271 LEU A C 1
ATOM 2208 O O . LEU A 1 271 ? -54.979 12.052 74.806 1.00 34.53 271 LEU A O 1
ATOM 2212 N N . TYR A 1 272 ? -55.531 14.159 74.313 1.00 32.84 272 TYR A N 1
ATOM 2213 C CA . TYR A 1 272 ? -55.136 14.830 75.574 1.00 32.84 272 TYR A CA 1
ATOM 2214 C C . TYR A 1 272 ? -56.400 15.223 76.383 1.00 32.84 272 TYR A C 1
ATOM 2216 O O . TYR A 1 272 ? -57.463 15.300 75.758 1.00 32.84 272 TYR A O 1
ATOM 2224 N N . PRO A 1 273 ? -56.325 15.746 77.637 1.00 60.81 273 PRO A N 1
ATOM 2225 C CA . PRO A 1 273 ? -55.483 15.490 78.840 1.00 60.81 273 PRO A CA 1
ATOM 2226 C C . PRO A 1 273 ? -56.427 15.362 80.103 1.00 60.81 273 PRO A C 1
ATOM 2228 O O . PRO A 1 273 ? -57.566 14.957 79.869 1.00 60.81 273 PRO A O 1
ATOM 2231 N N . PRO A 1 274 ? -56.135 15.718 81.397 1.00 53.62 274 PRO A N 1
ATOM 2232 C CA . PRO A 1 274 ? -54.912 16.195 82.090 1.00 53.62 274 PRO A CA 1
ATOM 2233 C C . PRO A 1 274 ? -54.637 15.673 83.543 1.00 53.62 274 PRO A C 1
ATOM 2235 O O . PRO A 1 274 ? -55.487 15.081 84.197 1.00 53.62 274 PRO A O 1
ATOM 2238 N N . SER A 1 275 ? -53.476 16.093 84.089 1.00 38.69 275 SER A N 1
ATOM 2239 C CA . SER A 1 275 ? -53.083 16.187 85.527 1.00 38.69 275 SER A CA 1
ATOM 2240 C C . SER A 1 275 ? -52.781 14.849 86.242 1.00 38.69 275 SER A C 1
ATOM 2242 O O . SER A 1 275 ? -53.405 13.848 85.936 1.00 38.69 275 SER A O 1
ATOM 2244 N N . SER A 1 276 ? -51.821 14.682 87.163 1.00 39.19 276 SER A N 1
ATOM 2245 C CA . SER A 1 276 ? -51.275 15.550 88.223 1.00 39.19 276 SER A CA 1
ATOM 2246 C C . SER A 1 276 ? -50.057 14.882 88.920 1.00 39.19 276 SER A C 1
ATOM 2248 O O . SER A 1 276 ? -50.047 13.659 89.025 1.00 39.19 276 SER A O 1
ATOM 2250 N N . GLY A 1 277 ? -49.139 15.668 89.516 1.00 35.41 277 GLY A N 1
ATOM 2251 C CA . GLY A 1 277 ? -48.238 15.256 90.627 1.00 35.41 277 GLY A CA 1
ATOM 2252 C C . GLY A 1 277 ? -46.750 15.114 90.247 1.00 35.41 277 GLY A C 1
ATOM 2253 O O . GLY A 1 277 ? -46.412 14.230 89.478 1.00 35.41 277 GLY A O 1
ATOM 2254 N N . ILE A 1 278 ? -45.851 16.064 90.552 1.00 43.16 278 ILE A N 1
ATOM 2255 C CA . ILE A 1 278 ? -45.172 16.385 91.837 1.00 43.16 278 ILE A CA 1
ATOM 2256 C C . ILE A 1 278 ? -44.083 15.370 92.253 1.00 43.16 278 ILE A C 1
ATOM 2258 O O . ILE A 1 278 ? -44.412 14.243 92.593 1.00 43.16 278 ILE A O 1
ATOM 2262 N N . SER A 1 279 ? -42.841 15.891 92.354 1.00 42.91 279 SER A N 1
ATOM 2263 C CA . SER A 1 279 ? -41.655 15.443 93.133 1.00 42.91 279 SER A CA 1
ATOM 2264 C C . SER A 1 279 ? -41.112 14.026 92.878 1.00 42.91 279 SER A C 1
ATOM 2266 O O . SER A 1 279 ? -41.859 13.067 92.815 1.00 42.91 279 SER A O 1
ATOM 2268 N N . ARG A 1 280 ? -39.804 13.785 92.779 1.00 42.47 280 ARG A N 1
ATOM 2269 C CA . ARG A 1 280 ? -38.627 14.383 93.425 1.00 42.47 280 ARG A CA 1
ATOM 2270 C C . ARG A 1 280 ? -37.395 14.078 92.574 1.00 42.47 280 ARG A C 1
ATOM 2272 O O . ARG A 1 280 ? -37.419 13.023 91.905 1.00 42.47 280 ARG A O 1
#